Protein AF-A0A9W7YHR0-F1 (afdb_monomer)

Structure (mmCIF, N/CA/C/O backbone):
data_AF-A0A9W7YHR0-F1
#
_entry.id   AF-A0A9W7YHR0-F1
#
loop_
_atom_site.group_PDB
_atom_site.id
_atom_site.type_symbol
_atom_site.label_atom_id
_atom_site.label_alt_id
_atom_site.label_comp_id
_atom_site.label_asym_id
_atom_site.label_entity_id
_atom_site.label_seq_id
_atom_site.pdbx_PDB_ins_code
_atom_site.Cartn_x
_atom_site.Cartn_y
_atom_site.Cartn_z
_atom_site.occupancy
_atom_site.B_iso_or_equiv
_atom_site.auth_seq_id
_atom_site.auth_comp_id
_atom_site.auth_asym_id
_atom_site.auth_atom_id
_atom_site.pdbx_PDB_model_num
ATOM 1 N N . MET A 1 1 ? -0.754 -24.908 9.418 1.00 46.09 1 MET A N 1
ATOM 2 C CA . MET A 1 1 ? -0.087 -23.935 10.299 1.00 46.09 1 MET A CA 1
ATOM 3 C C . MET A 1 1 ? 1.385 -24.035 9.991 1.00 46.09 1 MET A C 1
ATOM 5 O O . MET A 1 1 ? 1.905 -25.145 10.043 1.00 46.09 1 MET A O 1
ATOM 9 N N . VAL A 1 2 ? 2.004 -22.942 9.557 1.00 49.28 2 VAL A N 1
ATOM 10 C CA . VAL A 1 2 ? 3.467 -22.878 9.504 1.00 49.28 2 VAL A CA 1
ATOM 11 C C . VAL A 1 2 ? 3.896 -22.672 10.955 1.00 49.28 2 VAL A C 1
ATOM 13 O O . VAL A 1 2 ? 3.507 -21.677 11.557 1.00 49.28 2 VAL A O 1
ATOM 16 N N . GLU A 1 3 ? 4.554 -23.659 11.565 1.00 48.22 3 GLU A N 1
ATOM 17 C CA . GLU A 1 3 ? 5.185 -23.447 12.874 1.00 48.22 3 GLU A CA 1
ATOM 18 C C . GLU A 1 3 ? 6.313 -22.429 12.687 1.00 48.22 3 GLU A C 1
ATOM 20 O O . GLU A 1 3 ? 7.047 -22.527 11.700 1.00 48.22 3 GLU A O 1
ATOM 25 N N . ASP A 1 4 ? 6.428 -21.456 13.598 1.00 49.56 4 ASP A N 1
ATOM 26 C CA . ASP A 1 4 ? 7.503 -20.460 13.601 1.00 49.56 4 ASP A CA 1
ATOM 27 C C . ASP A 1 4 ? 8.853 -21.203 13.497 1.00 49.56 4 ASP A C 1
ATOM 29 O O . ASP A 1 4 ? 9.300 -21.876 14.428 1.00 49.56 4 ASP A O 1
ATOM 33 N N . GLY A 1 5 ? 9.456 -21.195 12.304 1.00 43.00 5 GLY A N 1
ATOM 34 C CA . GLY A 1 5 ? 10.654 -21.980 12.015 1.00 43.00 5 GLY A CA 1
ATOM 35 C C . GLY A 1 5 ? 11.866 -21.490 12.811 1.00 43.00 5 GLY A C 1
ATOM 36 O O . GLY A 1 5 ? 11.852 -20.413 13.398 1.00 43.00 5 GLY A O 1
ATOM 37 N N . ALA A 1 6 ? 12.975 -22.234 12.758 1.00 45.81 6 ALA A N 1
ATOM 38 C CA . ALA A 1 6 ? 14.235 -21.921 13.457 1.00 45.81 6 ALA A CA 1
ATOM 39 C C . ALA A 1 6 ? 14.833 -20.518 13.175 1.00 45.81 6 ALA A C 1
ATOM 41 O O . ALA A 1 6 ? 15.782 -20.112 13.842 1.00 45.81 6 ALA A O 1
ATOM 42 N N . VAL A 1 7 ? 14.296 -19.781 12.196 1.00 46.44 7 VAL A N 1
ATOM 43 C CA . VAL A 1 7 ? 14.652 -18.387 11.884 1.00 46.44 7 VAL A CA 1
ATOM 44 C C . VAL A 1 7 ? 14.017 -17.401 12.881 1.00 46.44 7 VAL A C 1
ATOM 46 O O . VAL A 1 7 ? 14.577 -16.338 13.128 1.00 46.44 7 VAL A O 1
ATOM 49 N N . ASP A 1 8 ? 12.890 -17.762 13.502 1.00 53.72 8 ASP A N 1
ATOM 50 C CA . ASP A 1 8 ? 12.078 -16.880 14.351 1.00 53.72 8 ASP A CA 1
ATOM 51 C C . ASP A 1 8 ? 12.456 -16.928 15.850 1.00 53.72 8 ASP A C 1
ATOM 53 O O . ASP A 1 8 ? 12.186 -16.000 16.621 1.00 53.72 8 ASP A O 1
ATOM 57 N N . SER A 1 9 ? 13.138 -17.997 16.279 1.00 53.06 9 SER A N 1
ATOM 58 C CA . SER A 1 9 ? 13.402 -18.309 17.693 1.00 53.06 9 SER A CA 1
ATOM 59 C C . SER A 1 9 ? 14.502 -17.471 18.366 1.00 53.06 9 SER A C 1
ATOM 61 O O . SER A 1 9 ? 14.795 -17.692 19.538 1.00 53.06 9 SER A O 1
ATOM 63 N N . GLY A 1 10 ? 15.148 -16.553 17.639 1.00 58.03 10 GLY A N 1
ATOM 64 C CA . GLY A 1 10 ? 16.287 -15.766 18.132 1.00 58.03 10 GLY A CA 1
ATOM 65 C C . GLY A 1 10 ? 16.028 -14.271 18.331 1.00 58.03 10 GLY A C 1
ATOM 66 O O . GLY A 1 10 ? 16.931 -13.576 18.792 1.00 58.03 10 GLY A O 1
ATOM 67 N N . LEU A 1 11 ? 14.845 -13.764 17.966 1.00 72.19 11 LEU A N 1
ATOM 68 C CA . LEU A 1 11 ? 14.554 -12.332 18.048 1.00 72.19 11 LEU A CA 1
ATOM 69 C C . LEU A 1 11 ? 14.156 -11.947 19.479 1.00 72.19 11 LEU A C 1
ATOM 71 O O . LEU A 1 11 ? 13.146 -12.425 19.996 1.00 72.19 11 LEU A O 1
ATOM 75 N N . ASP A 1 12 ? 14.952 -11.087 20.114 1.00 76.44 12 ASP A N 1
ATOM 76 C CA . ASP A 1 12 ? 14.650 -10.558 21.442 1.00 76.44 12 ASP A CA 1
ATOM 77 C C . ASP A 1 12 ? 13.563 -9.481 21.346 1.00 76.44 12 ASP A C 1
ATOM 79 O O . ASP A 1 12 ? 13.779 -8.402 20.792 1.00 76.44 12 ASP A O 1
ATOM 83 N N . LEU A 1 13 ? 12.379 -9.796 21.876 1.00 82.94 13 LEU A N 1
ATOM 84 C CA . LEU A 1 13 ? 11.242 -8.880 21.913 1.00 82.94 13 LEU A CA 1
ATOM 85 C C . LEU A 1 13 ? 11.125 -8.109 23.235 1.00 82.94 13 LEU A C 1
ATOM 87 O O . LEU A 1 13 ? 10.203 -7.315 23.377 1.00 82.94 13 LEU A O 1
ATOM 91 N N . SER A 1 14 ? 12.045 -8.303 24.189 1.00 78.81 14 SER A N 1
ATOM 92 C CA . SER A 1 14 ? 11.970 -7.681 25.523 1.00 78.81 14 SER A CA 1
ATOM 93 C C . SER A 1 14 ? 12.073 -6.153 25.518 1.00 78.81 14 SER A C 1
ATOM 95 O O . SER A 1 14 ? 11.760 -5.508 26.515 1.00 78.81 14 SER A O 1
ATOM 97 N N . GLN A 1 15 ? 12.510 -5.573 24.398 1.00 81.75 15 GLN A N 1
ATOM 98 C CA . GLN A 1 15 ? 12.565 -4.129 24.182 1.00 81.75 15 GLN A CA 1
ATOM 99 C C . GLN A 1 15 ? 11.232 -3.513 23.722 1.00 81.75 15 GLN A C 1
ATOM 101 O O . GLN A 1 15 ? 11.137 -2.289 23.662 1.00 81.75 15 GLN A O 1
ATOM 106 N N . TYR A 1 16 ? 10.235 -4.328 23.360 1.00 85.62 16 TYR A N 1
ATOM 107 C CA . TYR A 1 16 ? 8.925 -3.864 22.896 1.00 85.62 16 TYR A CA 1
ATOM 108 C C . TYR A 1 16 ? 7.884 -3.920 24.018 1.00 85.62 16 TYR A C 1
ATOM 110 O O . TYR A 1 16 ? 8.052 -4.637 25.001 1.00 85.62 16 TYR A O 1
ATOM 118 N N . ASP A 1 17 ? 6.798 -3.167 23.849 1.00 90.94 17 ASP A N 1
ATOM 119 C CA . ASP A 1 17 ? 5.660 -3.178 24.768 1.00 90.94 17 ASP A CA 1
ATOM 120 C C . ASP A 1 17 ? 5.008 -4.573 24.869 1.00 90.94 17 ASP A C 1
ATOM 122 O O . ASP A 1 17 ? 4.767 -5.238 23.856 1.00 90.94 17 ASP A O 1
ATOM 126 N N . ASP A 1 18 ? 4.693 -5.003 26.095 1.00 86.56 18 ASP A N 1
ATOM 127 C CA . ASP A 1 18 ? 4.181 -6.349 26.391 1.00 86.56 18 ASP A CA 1
ATOM 128 C C . ASP A 1 18 ? 2.860 -6.648 25.664 1.00 86.56 18 ASP A C 1
ATOM 130 O O . ASP A 1 18 ? 2.620 -7.782 25.234 1.00 86.56 18 ASP A O 1
ATOM 134 N N . GLU A 1 19 ? 1.996 -5.642 25.499 1.00 86.00 19 GLU A N 1
ATOM 135 C CA . GLU A 1 19 ? 0.713 -5.813 24.823 1.00 86.00 19 GLU A CA 1
ATOM 136 C C . GLU A 1 19 ? 0.906 -5.932 23.307 1.00 86.00 19 GLU A C 1
ATOM 138 O O . GLU A 1 19 ? 0.325 -6.824 22.681 1.00 86.00 19 GLU A O 1
ATOM 143 N N . GLN A 1 20 ? 1.785 -5.123 22.705 1.00 88.75 20 GLN A N 1
ATOM 144 C CA . GLN A 1 20 ? 2.127 -5.268 21.283 1.00 88.75 20 GLN A CA 1
ATOM 145 C C . GLN A 1 20 ? 2.805 -6.615 20.992 1.00 88.75 20 GLN A C 1
ATOM 147 O O . GLN A 1 20 ? 2.498 -7.248 19.978 1.00 88.75 20 GLN A O 1
ATOM 152 N N . VAL A 1 21 ? 3.653 -7.115 21.897 1.00 86.62 21 VAL A N 1
ATOM 153 C CA . VAL A 1 21 ? 4.241 -8.463 21.798 1.00 86.62 21 VAL A CA 1
ATOM 154 C C . VAL A 1 21 ? 3.169 -9.546 21.909 1.00 86.62 21 VAL A C 1
ATOM 156 O O . VAL A 1 21 ? 3.185 -10.507 21.138 1.00 86.62 21 VAL A O 1
ATOM 159 N N . ARG A 1 22 ? 2.188 -9.399 22.807 1.00 89.25 22 ARG A N 1
ATOM 160 C CA . ARG A 1 22 ? 1.063 -10.341 22.910 1.00 89.25 22 ARG A CA 1
ATOM 161 C C . ARG A 1 22 ? 0.261 -10.406 21.607 1.00 89.25 22 ARG A C 1
ATOM 163 O O . ARG A 1 22 ? -0.090 -11.500 21.160 1.00 89.25 22 ARG A O 1
ATOM 170 N N . LEU A 1 23 ? 0.001 -9.256 20.983 1.00 89.19 23 LEU A N 1
ATOM 171 C CA . LEU A 1 23 ? -0.707 -9.161 19.700 1.00 89.19 23 LEU A CA 1
ATOM 172 C C . LEU A 1 23 ? 0.085 -9.775 18.534 1.00 89.19 23 LEU A C 1
ATOM 174 O O . LEU A 1 23 ? -0.511 -10.179 17.539 1.00 89.19 23 LEU A O 1
ATOM 178 N N . MET A 1 24 ? 1.407 -9.924 18.648 1.00 90.56 24 MET A N 1
ATOM 179 C CA . MET A 1 24 ? 2.217 -10.591 17.620 1.00 90.56 24 MET A CA 1
ATOM 180 C C . MET A 1 24 ? 1.925 -12.096 17.471 1.00 90.56 24 MET A C 1
ATOM 182 O O . MET A 1 24 ? 2.295 -12.693 16.459 1.00 90.56 24 MET A O 1
ATOM 186 N N . GLY A 1 25 ? 1.217 -12.703 18.430 1.00 90.62 25 GLY A N 1
ATOM 187 C CA . GLY A 1 25 ? 0.726 -14.081 18.334 1.00 90.62 25 GLY A CA 1
ATOM 188 C C . GLY A 1 25 ? -0.575 -14.252 17.536 1.00 90.62 25 GLY A C 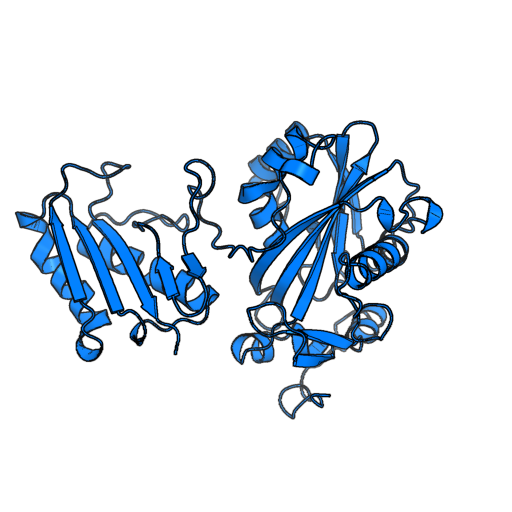1
ATOM 189 O O . GLY A 1 25 ? -0.962 -15.390 17.248 1.00 90.62 25 GLY A O 1
ATOM 190 N N . GLU A 1 26 ? -1.262 -13.159 17.179 1.00 93.88 26 GLU A N 1
ATOM 191 C CA . GLU A 1 26 ? -2.473 -13.208 16.350 1.00 93.88 26 GLU A CA 1
ATOM 192 C C . GLU A 1 26 ? -2.194 -13.918 15.019 1.00 93.88 26 GLU A C 1
ATOM 194 O O . GLU A 1 26 ? -1.108 -13.806 14.460 1.00 93.88 26 GLU A O 1
ATOM 199 N N . GLN A 1 27 ? -3.159 -14.693 14.521 1.00 97.50 27 GLN A N 1
ATOM 200 C CA . GLN A 1 27 ? -2.983 -15.470 13.294 1.00 97.50 27 GLN A CA 1
ATOM 201 C C . GLN A 1 27 ? -3.501 -14.685 12.091 1.00 97.50 27 GLN A C 1
ATOM 203 O O . GLN A 1 27 ? -4.709 -14.482 11.968 1.00 97.50 27 GLN A O 1
ATOM 208 N N . CYS A 1 28 ? -2.601 -14.288 11.197 1.00 98.31 28 CYS A N 1
ATOM 209 C CA . CYS A 1 28 ? -2.920 -13.635 9.930 1.00 98.31 28 CYS A CA 1
ATOM 210 C C . CYS A 1 28 ? -3.272 -14.675 8.854 1.00 98.31 28 CYS A C 1
ATOM 212 O O . CYS A 1 28 ? -2.832 -15.828 8.907 1.00 98.31 28 CYS A O 1
ATOM 214 N N . ILE A 1 29 ? -4.056 -14.264 7.855 1.00 98.50 29 ILE A N 1
ATOM 215 C CA . ILE A 1 29 ? -4.386 -15.088 6.684 1.00 98.50 29 ILE A CA 1
ATOM 216 C C . ILE A 1 29 ? -3.242 -14.975 5.673 1.00 98.50 29 ILE A C 1
ATOM 218 O O . ILE A 1 29 ? -3.025 -13.894 5.132 1.00 98.50 29 ILE A O 1
ATOM 222 N N . LEU A 1 30 ? -2.545 -16.079 5.391 1.00 98.38 30 LEU A N 1
ATOM 223 C CA . LEU A 1 30 ? -1.524 -16.123 4.341 1.00 98.38 30 LEU A CA 1
ATOM 224 C C . LEU A 1 30 ? -2.170 -16.254 2.965 1.00 98.38 30 LEU A C 1
ATOM 226 O O . LEU A 1 30 ? -3.120 -17.028 2.803 1.00 98.38 30 LEU A O 1
ATOM 230 N N . LEU A 1 31 ? -1.613 -15.559 1.978 1.00 97.12 31 LEU A N 1
ATOM 231 C CA . LEU A 1 31 ? -2.160 -15.466 0.630 1.00 97.12 31 LEU A CA 1
ATOM 232 C C . LEU A 1 31 ? -1.172 -15.924 -0.446 1.00 97.12 31 LEU A C 1
ATOM 234 O O . LEU A 1 31 ? 0.044 -15.832 -0.280 1.00 97.12 31 LEU A O 1
ATOM 238 N N . ASP A 1 32 ? -1.717 -16.369 -1.576 1.00 90.38 32 ASP A N 1
ATOM 239 C CA . ASP A 1 32 ? -1.025 -16.230 -2.855 1.00 90.38 32 ASP A CA 1
ATOM 240 C C . ASP A 1 32 ? -1.213 -14.809 -3.426 1.00 90.38 32 ASP A C 1
ATOM 242 O O . ASP A 1 32 ? -1.976 -13.990 -2.915 1.00 90.38 32 ASP A O 1
ATOM 246 N N . GLU A 1 33 ? -0.528 -14.504 -4.523 1.00 83.69 33 GLU A N 1
ATOM 247 C CA . GLU A 1 33 ? -0.561 -13.172 -5.148 1.00 83.69 33 GLU A CA 1
ATOM 248 C C . GLU A 1 33 ? -1.889 -12.843 -5.853 1.00 83.69 33 GLU A C 1
ATOM 250 O O . GLU A 1 33 ? -2.071 -11.732 -6.339 1.00 83.69 33 GLU A O 1
ATOM 255 N N . ASN A 1 34 ? -2.825 -13.795 -5.918 1.00 85.81 34 ASN A N 1
ATOM 256 C CA . ASN A 1 34 ? -4.183 -13.574 -6.417 1.00 85.81 34 ASN A CA 1
ATOM 257 C C . ASN A 1 34 ? -5.186 -13.443 -5.265 1.00 85.81 34 ASN A C 1
ATOM 259 O O . ASN A 1 34 ? -6.386 -13.635 -5.481 1.00 85.81 34 ASN A O 1
ATOM 263 N N . ASP A 1 35 ? -4.700 -13.162 -4.051 1.00 94.94 35 ASP A N 1
ATOM 264 C CA . ASP A 1 35 ? -5.511 -13.031 -2.846 1.00 94.94 35 ASP A CA 1
ATOM 265 C C . ASP A 1 35 ? -6.299 -14.307 -2.512 1.00 94.94 35 ASP A C 1
ATOM 267 O O . ASP A 1 35 ? -7.418 -14.257 -2.003 1.00 94.94 35 ASP A O 1
ATOM 271 N N . ARG A 1 36 ? -5.730 -15.486 -2.788 1.00 94.44 36 ARG A N 1
ATOM 272 C CA . ARG A 1 36 ? -6.299 -16.757 -2.326 1.00 94.44 36 ARG A CA 1
ATOM 273 C C . ARG A 1 36 ? -5.654 -17.160 -1.016 1.00 94.44 36 ARG A C 1
ATOM 275 O O . ARG A 1 36 ? -4.433 -17.250 -0.933 1.00 94.44 36 ARG A O 1
ATOM 282 N N . ALA A 1 37 ? -6.470 -17.471 -0.013 1.00 96.69 37 ALA A N 1
ATOM 283 C CA . ALA A 1 37 ? -5.974 -17.985 1.257 1.00 96.69 37 ALA A CA 1
ATOM 284 C C . ALA A 1 37 ? -5.249 -19.332 1.066 1.00 96.69 37 ALA A C 1
ATOM 286 O O . ALA A 1 37 ? -5.851 -20.317 0.634 1.00 96.69 37 ALA A O 1
ATOM 287 N N . ILE A 1 38 ? -3.963 -19.379 1.421 1.00 96.94 38 ILE A N 1
ATOM 288 C CA . ILE A 1 38 ? -3.112 -20.581 1.344 1.00 96.94 38 ILE A CA 1
ATOM 289 C C . ILE A 1 38 ? -2.729 -21.131 2.721 1.00 96.94 38 ILE A C 1
ATOM 291 O O . ILE A 1 38 ? -2.205 -22.240 2.827 1.00 96.94 38 ILE A O 1
ATOM 295 N N . GLY A 1 39 ? -2.993 -20.382 3.794 1.00 96.81 39 GLY A N 1
ATOM 296 C CA . GLY A 1 39 ? -2.672 -20.815 5.146 1.00 96.81 39 GLY A CA 1
ATOM 297 C C . GLY A 1 39 ? -2.847 -19.725 6.195 1.00 96.81 39 GLY A C 1
ATOM 298 O O . GLY A 1 39 ? -3.575 -18.756 6.003 1.00 96.81 39 GLY A O 1
ATOM 299 N N . ALA A 1 40 ? -2.160 -19.915 7.317 1.00 97.56 40 ALA A N 1
ATOM 300 C CA . ALA A 1 40 ? -2.110 -18.973 8.424 1.00 97.56 40 ALA A CA 1
ATOM 301 C C . ALA A 1 40 ? -0.731 -19.024 9.086 1.00 97.56 40 ALA A C 1
ATOM 303 O O . ALA A 1 40 ? -0.117 -20.102 9.140 1.00 97.56 40 ALA A O 1
ATOM 304 N N . ALA A 1 41 ? -0.287 -17.876 9.589 1.00 96.88 41 ALA A N 1
ATOM 305 C CA . ALA A 1 41 ? 0.926 -17.720 10.383 1.00 96.88 41 ALA A CA 1
ATOM 306 C C . ALA A 1 41 ? 0.742 -16.619 11.435 1.00 96.88 41 ALA A C 1
ATOM 308 O O . ALA A 1 41 ? -0.199 -15.825 11.360 1.00 96.88 41 ALA A O 1
ATOM 309 N N . SER A 1 42 ? 1.645 -16.582 12.418 1.00 97.69 42 SER A N 1
ATOM 310 C CA . SER A 1 42 ? 1.678 -15.521 13.422 1.00 97.69 42 SER A CA 1
ATOM 311 C C . SER A 1 42 ? 1.891 -14.155 12.763 1.00 97.69 42 SER A C 1
ATOM 313 O O . SER A 1 42 ? 2.584 -14.031 11.747 1.00 97.69 42 SER A O 1
ATOM 315 N N . LYS A 1 43 ? 1.320 -13.110 13.360 1.00 96.31 43 LYS A N 1
ATOM 316 C CA . LYS A 1 43 ? 1.557 -11.726 12.958 1.00 96.31 43 LYS A CA 1
ATOM 317 C C . LYS A 1 43 ? 3.052 -11.420 12.983 1.00 96.31 43 LYS A C 1
ATOM 319 O O . LYS A 1 43 ? 3.555 -10.852 12.022 1.00 96.31 43 LYS A O 1
ATOM 324 N N . LYS A 1 44 ? 3.775 -11.907 13.999 1.00 95.44 44 LYS A N 1
ATOM 325 C CA . LYS A 1 44 ? 5.241 -11.847 14.062 1.00 95.44 44 LYS A CA 1
ATOM 326 C C . LYS A 1 44 ? 5.884 -12.337 12.764 1.00 95.44 44 LYS A C 1
ATOM 328 O O . LYS A 1 44 ? 6.589 -11.579 12.109 1.00 95.44 44 LYS A O 1
ATOM 333 N N . HIS A 1 45 ? 5.599 -13.581 12.377 1.00 95.44 45 HIS A N 1
ATOM 334 C CA . HIS A 1 45 ? 6.168 -14.191 11.182 1.00 95.44 45 HIS A CA 1
ATOM 335 C C . HIS A 1 45 ? 5.844 -13.386 9.924 1.00 95.44 45 HIS A C 1
ATOM 337 O O . HIS A 1 45 ? 6.728 -13.174 9.102 1.00 95.44 45 HIS A O 1
ATOM 343 N N . CYS A 1 46 ? 4.606 -12.907 9.798 1.00 97.19 46 CYS A N 1
ATOM 344 C CA . CYS A 1 46 ? 4.144 -12.159 8.630 1.00 97.19 46 CYS A CA 1
ATOM 345 C C . CYS A 1 46 ? 4.847 -10.804 8.441 1.00 97.19 46 CYS A C 1
ATOM 347 O O . CYS A 1 46 ? 4.948 -10.332 7.314 1.00 97.19 46 CYS A O 1
ATOM 349 N N . HIS A 1 47 ? 5.361 -10.203 9.518 1.00 96.62 47 HIS A N 1
ATOM 350 C CA . HIS A 1 47 ? 5.940 -8.854 9.496 1.00 96.62 47 HIS A CA 1
ATOM 351 C C . HIS A 1 47 ? 7.469 -8.845 9.614 1.00 96.62 47 HIS A C 1
ATOM 353 O O . HIS A 1 47 ? 8.075 -7.777 9.649 1.00 96.62 47 HIS A O 1
ATOM 359 N N . LEU A 1 48 ? 8.123 -10.008 9.687 1.00 95.00 48 LEU A N 1
ATOM 360 C CA . LEU A 1 48 ? 9.582 -10.089 9.631 1.00 95.00 48 LEU A CA 1
ATOM 361 C C . LEU A 1 48 ? 10.063 -9.968 8.187 1.00 95.00 48 LEU A C 1
ATOM 363 O O . LEU A 1 48 ? 9.632 -10.733 7.324 1.00 95.00 48 LEU A O 1
ATOM 367 N N . MET A 1 49 ? 11.032 -9.084 7.939 1.00 88.56 49 MET A N 1
ATOM 368 C CA . MET A 1 49 ? 11.639 -8.914 6.614 1.00 88.56 49 MET A CA 1
ATOM 369 C C . MET A 1 49 ? 12.209 -10.229 6.075 1.00 88.56 49 MET A C 1
ATOM 371 O O . MET A 1 49 ? 12.023 -10.541 4.908 1.00 88.56 49 MET A O 1
ATOM 375 N N . THR A 1 50 ? 12.790 -11.076 6.930 1.00 89.81 50 THR A N 1
ATOM 376 C CA . THR A 1 50 ? 13.282 -12.405 6.527 1.00 89.81 50 THR A CA 1
ATOM 377 C C . THR A 1 50 ? 12.180 -13.311 5.969 1.00 89.81 50 THR A C 1
ATOM 379 O O . THR A 1 50 ? 12.415 -14.049 5.011 1.00 89.81 50 THR A O 1
ATOM 382 N N . SER A 1 51 ? 10.975 -13.257 6.539 1.00 90.88 51 SER A N 1
ATOM 383 C CA . SER A 1 51 ? 9.811 -13.999 6.051 1.00 90.88 51 SER A CA 1
ATOM 384 C C . SER A 1 51 ? 9.238 -13.365 4.784 1.00 90.88 51 SER A C 1
ATOM 386 O O . SER A 1 51 ? 8.905 -14.088 3.840 1.00 90.88 51 SER A O 1
ATOM 388 N N . ILE A 1 52 ? 9.144 -12.034 4.745 1.00 85.88 52 ILE A N 1
ATOM 389 C CA . ILE A 1 52 ? 8.663 -11.254 3.596 1.00 85.88 52 ILE A CA 1
ATOM 390 C C . ILE A 1 52 ? 9.537 -11.520 2.362 1.00 85.88 52 ILE A C 1
ATOM 392 O O . ILE A 1 52 ? 9.015 -11.909 1.313 1.00 85.88 52 ILE A O 1
ATOM 396 N N . ASP A 1 53 ? 10.859 -11.427 2.520 1.00 79.75 53 ASP A N 1
ATOM 397 C CA . ASP A 1 53 ? 11.862 -11.679 1.478 1.00 79.75 53 ASP A CA 1
ATOM 398 C C . ASP A 1 53 ? 11.802 -13.124 0.962 1.00 79.75 53 ASP A C 1
ATOM 400 O O . ASP A 1 53 ? 12.125 -13.401 -0.193 1.00 79.75 53 ASP A O 1
ATOM 404 N N . SER A 1 54 ? 11.349 -14.060 1.805 1.00 84.19 54 SER A N 1
ATOM 405 C CA . SER A 1 54 ? 11.165 -15.468 1.437 1.00 84.19 54 SER A CA 1
ATOM 406 C C . SER A 1 54 ? 9.832 -15.781 0.753 1.00 84.19 54 SER A C 1
ATOM 408 O O . SER A 1 54 ? 9.620 -16.920 0.336 1.00 84.19 54 SER A O 1
ATOM 410 N N . GLY A 1 55 ? 8.926 -14.809 0.631 1.00 83.69 55 GLY A N 1
ATOM 411 C CA . GLY A 1 55 ? 7.659 -15.017 -0.063 1.00 83.69 55 GLY A CA 1
ATOM 412 C C . GLY A 1 55 ? 6.400 -14.759 0.766 1.00 83.69 55 GLY A C 1
ATOM 413 O O . GLY A 1 55 ? 5.312 -14.723 0.187 1.00 83.69 55 GLY A O 1
ATOM 414 N N . THR A 1 56 ? 6.514 -14.539 2.077 1.00 95.19 56 THR A N 1
ATOM 415 C CA . THR A 1 56 ? 5.350 -14.421 2.973 1.00 95.19 56 THR A CA 1
ATOM 416 C C . THR A 1 56 ? 4.507 -13.206 2.607 1.00 95.19 56 THR A C 1
ATOM 418 O O . THR A 1 56 ? 5.036 -12.107 2.506 1.00 95.19 56 THR A O 1
ATOM 421 N N . LEU A 1 57 ? 3.216 -13.421 2.357 1.00 95.69 57 LEU A N 1
ATOM 422 C CA . LEU A 1 57 ? 2.219 -12.418 1.981 1.00 95.69 57 LEU A CA 1
ATOM 423 C C . LEU A 1 57 ? 0.957 -12.693 2.792 1.00 95.69 57 LEU A C 1
ATOM 425 O O . LEU A 1 57 ? 0.522 -13.848 2.866 1.00 95.69 57 LEU A O 1
ATOM 429 N N . HIS A 1 58 ? 0.359 -11.660 3.375 1.00 98.56 58 HIS A N 1
ATOM 430 C CA . HIS A 1 58 ? -0.863 -11.798 4.163 1.00 98.56 58 HIS A CA 1
ATOM 431 C C . HIS A 1 58 ? -1.945 -10.796 3.767 1.00 98.56 58 HIS A C 1
ATOM 433 O O . HIS A 1 58 ? -1.697 -9.790 3.105 1.00 98.56 58 HIS A O 1
ATOM 439 N N . ARG A 1 59 ? -3.189 -11.112 4.136 1.00 98.62 59 ARG A N 1
ATOM 440 C CA . ARG A 1 59 ? -4.339 -10.229 3.908 1.00 98.62 59 ARG A CA 1
ATOM 441 C C . ARG A 1 59 ? -4.349 -9.101 4.932 1.00 98.62 59 ARG A C 1
ATOM 443 O O . ARG A 1 59 ? -4.152 -9.359 6.121 1.00 98.62 59 ARG A O 1
ATOM 450 N N . ALA A 1 60 ? -4.679 -7.898 4.483 1.00 98.62 60 ALA A N 1
ATOM 451 C CA . ALA A 1 60 ? -4.839 -6.721 5.328 1.00 98.62 60 ALA A CA 1
ATOM 452 C C . ALA A 1 60 ? -6.069 -5.899 4.926 1.00 98.62 60 ALA A C 1
ATOM 454 O O . ALA A 1 60 ? -6.767 -6.227 3.960 1.00 98.62 60 ALA A O 1
ATOM 455 N N . PHE A 1 61 ? -6.366 -4.866 5.707 1.00 98.75 61 PHE A N 1
ATOM 456 C CA . PHE A 1 61 ? -7.346 -3.847 5.354 1.00 98.75 61 PHE A CA 1
ATOM 457 C C . PHE A 1 61 ? -6.913 -2.455 5.826 1.00 98.75 61 PHE A C 1
ATOM 459 O O . PHE A 1 61 ? -6.307 -2.306 6.892 1.00 98.75 61 PHE A O 1
ATOM 466 N N . SER A 1 62 ? -7.379 -1.446 5.091 1.00 98.69 62 SER A N 1
ATOM 467 C CA . SER A 1 62 ? -7.236 -0.025 5.388 1.00 98.69 62 SER A CA 1
ATOM 468 C C . SER A 1 62 ? -8.604 0.651 5.383 1.00 98.69 62 SER A C 1
ATOM 470 O O . SER A 1 62 ? -9.284 0.720 4.356 1.00 98.69 62 SER A O 1
ATOM 472 N N . VAL A 1 63 ? -9.014 1.171 6.543 1.00 98.88 63 VAL A N 1
ATOM 473 C CA . VAL A 1 63 ? -10.260 1.930 6.715 1.00 98.88 63 VAL A CA 1
ATOM 474 C C . VAL A 1 63 ? -10.020 3.422 6.506 1.00 98.88 63 VAL A C 1
ATOM 476 O O . VAL A 1 63 ? -9.105 4.002 7.094 1.00 98.88 63 VAL A O 1
ATOM 479 N N . PHE A 1 64 ? -10.906 4.048 5.736 1.00 98.81 64 PHE A N 1
ATOM 480 C CA . PHE A 1 64 ? -11.048 5.491 5.580 1.00 98.81 64 PHE A CA 1
ATOM 481 C C . PHE A 1 64 ? -12.437 5.906 6.074 1.00 98.81 64 PHE A C 1
ATOM 483 O O . PHE A 1 64 ? -13.446 5.698 5.394 1.00 98.81 64 PHE A O 1
ATOM 490 N N . LEU A 1 65 ? -12.491 6.456 7.286 1.00 98.81 65 LEU A N 1
ATOM 491 C CA . LEU A 1 65 ? -13.714 6.943 7.914 1.00 98.81 65 LEU A CA 1
ATOM 492 C C . LEU A 1 65 ? -13.857 8.443 7.689 1.00 98.81 65 LEU A C 1
ATOM 494 O O . LEU A 1 65 ? -13.001 9.229 8.097 1.00 98.81 65 LEU A O 1
ATOM 498 N N . PHE A 1 66 ? -14.978 8.834 7.095 1.00 98.75 66 PHE A N 1
ATOM 499 C CA . PHE A 1 66 ? -15.357 10.227 6.907 1.00 98.75 66 PHE A CA 1
ATOM 500 C C . PHE A 1 66 ? -16.506 10.588 7.838 1.00 98.75 66 PHE A C 1
ATOM 502 O O . PHE A 1 66 ? -17.455 9.822 7.991 1.00 98.75 66 PHE A O 1
ATOM 509 N N . ASN A 1 67 ? -16.459 11.772 8.434 1.00 98.50 67 ASN A N 1
ATOM 510 C CA . ASN A 1 67 ? -17.605 12.285 9.182 1.00 98.50 67 ASN A CA 1
ATOM 511 C C . ASN A 1 67 ? -18.656 12.917 8.245 1.00 98.50 67 ASN A C 1
ATOM 513 O O . ASN A 1 67 ? -18.478 13.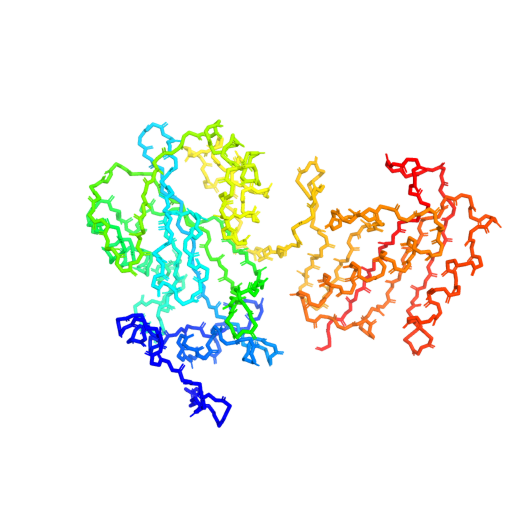000 7.024 1.00 98.50 67 ASN A O 1
ATOM 517 N N . SER A 1 68 ? -19.763 13.409 8.804 1.00 97.69 68 SER A N 1
ATOM 518 C CA . SER A 1 68 ? -20.828 14.064 8.026 1.00 97.69 68 SER A CA 1
ATOM 519 C C . SER A 1 68 ? -20.396 15.357 7.318 1.00 97.69 68 SER A C 1
ATOM 521 O O . SER A 1 68 ? -21.071 15.790 6.382 1.00 97.69 68 SER A O 1
ATOM 523 N N . ARG A 1 69 ? -19.255 15.948 7.700 1.00 98.00 69 ARG A N 1
ATOM 524 C CA . ARG A 1 69 ? -18.627 17.097 7.024 1.00 98.00 69 ARG A CA 1
ATOM 525 C C . ARG A 1 69 ? -17.655 16.692 5.911 1.00 98.00 69 ARG A C 1
ATOM 527 O O . ARG A 1 69 ? -16.998 17.563 5.349 1.00 98.00 69 ARG A O 1
ATOM 534 N N . ASN A 1 70 ? -17.583 15.403 5.566 1.00 98.06 70 ASN A N 1
ATOM 535 C CA . ASN A 1 70 ? -16.610 14.840 4.626 1.00 98.06 70 ASN A CA 1
ATOM 536 C C . ASN A 1 70 ? -15.151 15.066 5.062 1.00 98.06 70 ASN A C 1
ATOM 538 O O . ASN A 1 70 ? -14.274 15.164 4.209 1.00 98.06 70 ASN A O 1
ATOM 542 N N . GLU A 1 71 ? -14.873 15.160 6.362 1.00 98.69 71 GLU A N 1
ATOM 543 C CA . GLU A 1 71 ? -13.501 15.191 6.882 1.00 98.69 71 GLU A CA 1
ATOM 544 C C . GLU A 1 71 ? -13.037 13.755 7.157 1.00 98.69 71 GLU A C 1
ATOM 546 O O . GLU A 1 71 ? -13.779 12.978 7.761 1.00 98.69 71 GLU A O 1
ATOM 551 N N . LEU A 1 72 ? -11.820 13.407 6.736 1.00 98.88 72 LEU A N 1
ATOM 552 C CA . LEU A 1 72 ? -11.199 12.103 6.975 1.00 98.88 72 LEU A CA 1
ATOM 553 C C . LEU A 1 72 ? -10.630 12.042 8.392 1.00 98.88 72 LEU A C 1
ATOM 555 O O . LEU A 1 72 ? -9.885 12.937 8.795 1.00 98.88 72 LEU A O 1
ATOM 559 N N . LEU A 1 73 ? -10.931 10.973 9.128 1.00 98.88 73 LEU A N 1
ATOM 560 C CA . LEU A 1 73 ? -10.281 10.671 10.400 1.00 98.88 73 LEU A CA 1
ATOM 561 C C . LEU A 1 73 ? -8.907 10.040 10.153 1.00 98.88 73 LEU A C 1
ATOM 563 O O . LEU A 1 73 ? -8.815 8.924 9.643 1.00 98.88 73 LEU A O 1
ATOM 567 N N . LEU A 1 74 ? -7.849 10.732 10.556 1.00 98.75 74 LEU A N 1
ATOM 568 C CA . LEU A 1 74 ? -6.489 10.207 10.619 1.00 98.75 74 LEU A CA 1
ATOM 569 C C . LEU A 1 74 ? -6.146 9.773 12.039 1.00 98.75 74 LEU A C 1
ATOM 571 O O . LEU A 1 74 ? -6.601 10.390 13.011 1.00 98.75 74 LEU A O 1
ATOM 575 N N . GLN A 1 75 ? -5.255 8.789 12.141 1.00 98.25 75 GLN A N 1
ATOM 576 C CA . GLN A 1 75 ? -4.571 8.462 13.386 1.00 98.25 75 GLN A CA 1
ATOM 577 C C . GLN A 1 75 ? -3.060 8.652 13.240 1.00 98.25 75 GLN A C 1
ATOM 579 O O . GLN A 1 75 ? -2.485 8.432 12.173 1.00 98.25 75 GLN A O 1
ATOM 584 N N . GLN A 1 76 ? -2.409 9.024 14.333 1.00 98.44 76 GLN A N 1
ATOM 585 C CA . GLN A 1 76 ? -0.974 8.884 14.515 1.00 98.44 76 GLN A CA 1
ATOM 586 C C . GLN A 1 76 ? -0.727 7.635 15.349 1.00 98.44 76 GLN A C 1
ATOM 588 O O . GLN A 1 76 ? -1.265 7.497 16.447 1.00 98.44 76 GLN A O 1
ATOM 593 N N . ARG A 1 77 ? 0.068 6.715 14.813 1.00 98.31 77 ARG A N 1
ATOM 594 C CA . ARG A 1 77 ? 0.413 5.449 15.466 1.00 98.31 77 ARG A CA 1
ATOM 595 C C . ARG A 1 77 ? 1.163 5.705 16.775 1.00 98.31 77 ARG A C 1
ATOM 597 O O . ARG A 1 77 ? 2.009 6.594 16.813 1.00 98.31 77 ARG A O 1
ATOM 604 N N . ALA A 1 78 ? 0.857 4.930 17.816 1.00 96.56 78 ALA A N 1
ATOM 605 C CA . ALA A 1 78 ? 1.583 4.970 19.087 1.00 96.56 78 ALA A CA 1
ATOM 606 C C . ALA A 1 78 ? 3.088 4.693 18.910 1.00 96.56 78 ALA A C 1
ATOM 608 O O . ALA A 1 78 ? 3.500 4.045 17.940 1.00 96.56 78 ALA A O 1
ATOM 609 N N . ASP A 1 79 ? 3.907 5.183 19.842 1.00 94.25 79 ASP A N 1
ATOM 610 C CA . ASP A 1 79 ? 5.358 4.952 19.830 1.00 94.25 79 ASP A CA 1
ATOM 611 C C . ASP A 1 79 ? 5.685 3.475 20.115 1.00 94.25 79 ASP A C 1
ATOM 613 O O . ASP A 1 79 ? 6.700 2.950 19.665 1.00 94.25 79 ASP A O 1
ATOM 617 N N . GLU A 1 80 ? 4.777 2.783 20.804 1.00 92.50 80 GLU A N 1
ATOM 618 C CA . GLU A 1 80 ? 4.851 1.372 21.171 1.00 92.50 80 GLU A CA 1
ATOM 619 C C . GLU A 1 80 ? 4.648 0.424 19.974 1.00 92.50 80 GLU A C 1
ATOM 621 O O . GLU A 1 80 ? 4.970 -0.764 20.057 1.00 92.50 80 GLU A O 1
ATOM 626 N N . LYS A 1 81 ? 4.122 0.914 18.840 1.00 93.00 81 LYS A N 1
ATOM 627 C CA . LYS A 1 81 ? 3.875 0.089 17.648 1.00 93.00 81 LYS A CA 1
ATOM 628 C C . LYS A 1 81 ? 5.184 -0.478 17.097 1.00 93.00 81 LYS A C 1
ATOM 630 O O . LYS A 1 81 ? 6.094 0.263 16.748 1.00 93.00 81 LYS A O 1
ATOM 635 N N . ILE A 1 82 ? 5.226 -1.799 16.911 1.00 92.00 82 ILE A N 1
ATOM 636 C CA . ILE A 1 82 ? 6.410 -2.489 16.371 1.00 92.00 82 ILE A CA 1
ATOM 637 C C . ILE A 1 82 ? 6.730 -2.028 14.939 1.00 92.00 82 ILE A C 1
ATOM 639 O O . ILE A 1 82 ? 7.882 -1.736 14.633 1.00 92.00 82 ILE A O 1
ATOM 643 N N . THR A 1 83 ? 5.721 -1.920 14.067 1.00 91.88 83 THR A N 1
ATOM 644 C CA . THR A 1 83 ? 5.882 -1.371 12.711 1.00 91.88 83 THR A CA 1
ATOM 645 C C . THR A 1 83 ? 5.449 0.092 12.654 1.00 91.88 83 THR A C 1
ATOM 647 O O . THR A 1 83 ? 4.373 0.456 13.140 1.00 91.88 83 THR A O 1
ATOM 650 N N . PHE A 1 84 ? 6.268 0.933 12.020 1.00 93.94 84 PHE A N 1
ATOM 651 C CA . PHE A 1 84 ? 6.005 2.352 11.748 1.00 93.94 84 PHE A CA 1
ATOM 652 C C . PHE A 1 84 ? 5.474 3.160 12.957 1.00 93.94 84 PHE A C 1
ATOM 654 O O . PHE A 1 84 ? 4.394 3.755 12.856 1.00 93.94 84 PHE A O 1
ATOM 661 N N . PRO A 1 85 ? 6.179 3.190 14.104 1.00 96.31 85 PRO A N 1
ATOM 662 C CA . PRO A 1 85 ? 5.778 4.007 15.252 1.00 96.31 85 PRO A CA 1
ATOM 663 C C . PRO A 1 85 ? 5.788 5.506 14.916 1.00 96.31 85 PRO A C 1
ATOM 665 O O . PRO A 1 85 ? 6.555 5.957 14.059 1.00 96.31 85 PRO A O 1
ATOM 668 N N . ALA A 1 86 ? 4.930 6.280 15.587 1.00 96.31 86 ALA A N 1
ATOM 669 C CA . ALA A 1 86 ? 4.767 7.735 15.431 1.00 96.31 86 ALA A CA 1
ATOM 670 C C . ALA A 1 86 ? 4.336 8.241 14.037 1.00 96.31 86 ALA A C 1
ATOM 672 O O . ALA A 1 86 ? 4.223 9.455 13.828 1.00 96.31 86 ALA A O 1
ATOM 673 N N . CYS A 1 87 ? 4.098 7.353 13.068 1.00 97.06 87 CYS A N 1
ATOM 674 C CA . CYS A 1 87 ? 3.652 7.733 11.731 1.00 97.06 87 CYS A CA 1
ATOM 675 C C . CYS A 1 87 ? 2.150 8.050 11.712 1.00 97.06 87 CYS A C 1
ATOM 677 O O . CYS A 1 87 ? 1.335 7.303 12.255 1.00 97.06 87 CYS A O 1
ATOM 679 N N . TYR A 1 88 ? 1.778 9.124 11.018 1.00 98.25 88 TYR A N 1
ATOM 680 C CA . TYR A 1 88 ? 0.398 9.386 10.627 1.00 98.25 88 TYR A CA 1
ATOM 681 C C . TYR A 1 88 ? -0.045 8.439 9.510 1.00 98.25 88 TYR A C 1
ATOM 683 O O . TYR A 1 88 ? 0.731 8.089 8.616 1.00 98.25 88 TYR A O 1
ATOM 691 N N . THR A 1 89 ? -1.305 8.028 9.571 1.00 98.38 89 THR A N 1
ATOM 692 C CA . THR A 1 89 ? -1.926 7.093 8.633 1.00 98.38 89 THR A CA 1
ATOM 693 C C . THR A 1 89 ? -3.442 7.320 8.553 1.00 98.38 89 THR A C 1
ATOM 695 O O . THR A 1 89 ? -3.985 8.176 9.261 1.00 98.38 89 THR A O 1
ATOM 698 N N . ASN A 1 90 ? -4.130 6.583 7.677 1.00 98.44 90 ASN 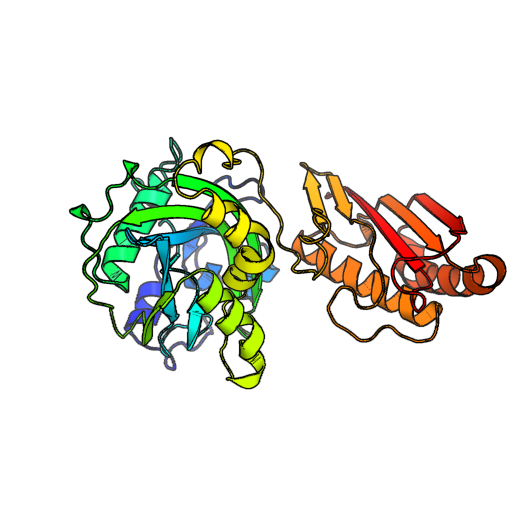A N 1
ATOM 699 C CA . ASN A 1 90 ? -5.593 6.574 7.593 1.00 98.44 90 ASN A CA 1
ATOM 700 C C . ASN A 1 90 ? -6.235 6.018 8.877 1.00 98.44 90 ASN A C 1
ATOM 702 O O . ASN A 1 90 ? -5.553 5.643 9.824 1.00 98.44 90 ASN A O 1
ATOM 706 N N . THR A 1 91 ? -7.566 5.989 8.925 1.00 98.75 91 THR A N 1
ATOM 707 C CA . THR A 1 91 ? -8.328 5.785 10.162 1.00 98.75 91 THR A CA 1
ATOM 708 C C . THR A 1 91 ? -7.920 4.550 10.957 1.00 98.75 91 THR A C 1
ATOM 710 O O . THR A 1 91 ? -7.750 4.653 12.161 1.00 98.75 91 THR A O 1
ATOM 713 N N . CYS A 1 92 ? -7.809 3.385 10.318 1.00 98.62 92 CYS A N 1
ATOM 714 C CA . CYS A 1 92 ? -7.421 2.145 10.987 1.00 98.62 92 CYS A CA 1
ATOM 715 C C . CYS A 1 92 ? -6.877 1.157 9.953 1.00 98.62 92 CYS A C 1
ATOM 717 O O . CYS A 1 92 ? -7.497 0.976 8.904 1.00 98.62 92 CYS A O 1
ATOM 719 N N . CYS A 1 93 ? -5.741 0.523 10.251 1.00 98.06 93 CYS A N 1
ATOM 720 C CA . CYS A 1 93 ? -5.109 -0.477 9.386 1.00 98.06 93 CYS A CA 1
ATOM 721 C C . CYS A 1 93 ? -4.769 -1.714 10.208 1.00 98.06 93 CYS A C 1
ATOM 723 O O . CYS A 1 93 ? -4.114 -1.600 11.248 1.00 98.06 93 CYS A O 1
ATOM 725 N N . SER A 1 94 ? -5.211 -2.889 9.769 1.00 98.25 94 SER A N 1
ATOM 726 C CA . SER A 1 94 ? -4.920 -4.142 10.465 1.00 98.25 94 SER A CA 1
ATOM 727 C C . SER A 1 94 ? -5.237 -5.354 9.584 1.00 98.25 94 SER A C 1
ATOM 729 O O . SER A 1 94 ? -5.302 -5.258 8.362 1.00 98.25 94 SER A O 1
ATOM 731 N N . HIS A 1 95 ? -5.432 -6.513 10.211 1.00 98.62 95 HIS A N 1
ATOM 732 C CA . HIS A 1 95 ? -5.521 -7.803 9.548 1.00 98.62 95 HIS A CA 1
ATOM 733 C C . HIS A 1 95 ? -6.834 -8.504 9.905 1.00 98.62 95 HIS A C 1
ATOM 735 O O . HIS A 1 95 ? -7.210 -8.542 11.088 1.00 98.62 95 HIS A O 1
ATOM 741 N N . PRO A 1 96 ? -7.528 -9.108 8.925 1.00 98.56 96 PRO A N 1
ATOM 742 C CA . PRO A 1 96 ? -8.467 -10.171 9.228 1.00 98.56 96 PRO A CA 1
ATOM 743 C C . PRO A 1 96 ? -7.720 -11.375 9.811 1.00 98.56 96 PRO A C 1
ATOM 745 O O . PRO A 1 96 ? -6.682 -11.805 9.304 1.00 98.56 96 PRO A O 1
ATOM 748 N N . LEU A 1 97 ? -8.262 -11.925 10.891 1.00 98.44 97 LEU A N 1
ATOM 749 C CA . LEU A 1 97 ? -7.726 -13.098 11.561 1.00 98.44 97 LEU A CA 1
ATOM 750 C C . LEU A 1 97 ? -8.047 -14.363 10.765 1.00 98.44 97 LEU A C 1
ATOM 752 O O . LEU A 1 97 ? -9.116 -14.501 10.169 1.00 98.44 97 LEU A O 1
ATOM 756 N N . ALA A 1 98 ? -7.154 -15.346 10.831 1.00 97.62 98 ALA A N 1
ATOM 757 C CA . ALA A 1 98 ? -7.360 -16.681 10.279 1.00 97.62 98 ALA A CA 1
ATOM 758 C C . ALA A 1 98 ? -8.347 -17.509 11.128 1.00 97.62 98 ALA A C 1
ATOM 760 O O . ALA A 1 98 ? -8.025 -18.574 11.656 1.00 97.62 98 ALA A O 1
ATOM 761 N N . CYS A 1 99 ? -9.571 -17.007 11.277 1.00 96.44 99 CYS A N 1
ATOM 762 C CA . CYS A 1 99 ? -10.671 -17.640 11.989 1.00 96.44 99 CYS A CA 1
ATOM 763 C C . CYS A 1 99 ? -11.929 -17.681 11.110 1.00 96.44 99 CYS A C 1
ATOM 765 O O . CYS A 1 99 ? -12.067 -16.929 10.147 1.00 96.44 99 CYS A O 1
ATOM 767 N N . ALA A 1 100 ? -12.875 -18.563 11.442 1.00 96.06 100 ALA A N 1
ATOM 768 C CA . ALA A 1 100 ? -14.045 -18.811 10.597 1.00 96.06 100 ALA A CA 1
ATOM 769 C C . ALA A 1 100 ? -14.876 -17.547 10.297 1.00 96.06 100 ALA A C 1
ATOM 771 O O . ALA A 1 100 ? -15.419 -17.423 9.204 1.00 96.06 100 ALA A O 1
ATOM 772 N N . SER A 1 101 ? -14.967 -16.606 11.244 1.00 96.94 101 SER A N 1
ATOM 773 C CA . SER A 1 101 ? -15.728 -15.365 11.063 1.00 96.94 101 SER A CA 1
ATOM 774 C C . SER A 1 101 ? -15.035 -14.346 10.160 1.00 96.94 101 SER A C 1
ATOM 776 O O . SER A 1 101 ? -15.726 -13.570 9.505 1.00 96.94 101 SER A O 1
ATOM 778 N N . GLU A 1 102 ? -13.702 -14.325 10.115 1.00 98.44 102 GLU A N 1
ATOM 779 C CA . GLU A 1 102 ? -12.926 -13.327 9.359 1.00 98.44 102 GLU A CA 1
ATOM 780 C C . GLU A 1 102 ? -12.346 -13.879 8.041 1.00 98.44 102 GLU A C 1
ATOM 782 O O . GLU A 1 102 ? -11.893 -13.112 7.196 1.00 98.44 102 GLU A O 1
ATOM 787 N N . LEU A 1 103 ? -12.490 -15.188 7.799 1.00 97.06 103 LEU A N 1
ATOM 788 C CA . LEU A 1 103 ? -12.232 -15.852 6.513 1.00 97.06 103 LEU A CA 1
ATOM 789 C C . LEU A 1 103 ? -13.402 -15.762 5.510 1.00 97.06 103 LEU A C 1
ATOM 791 O O . LEU A 1 103 ? -13.278 -16.242 4.387 1.00 97.06 103 LEU A O 1
ATOM 795 N N . GLU A 1 104 ? -14.558 -15.200 5.884 1.00 97.44 104 GLU A N 1
ATOM 796 C CA . GLU A 1 104 ? -15.716 -15.122 4.982 1.00 97.44 104 GLU A CA 1
ATOM 797 C C . GLU A 1 104 ? -15.492 -14.112 3.843 1.00 97.44 104 GLU A C 1
ATOM 799 O O . GLU A 1 104 ? -15.547 -12.901 4.043 1.00 97.44 104 GLU A O 1
ATOM 804 N N . GLU A 1 105 ? -15.300 -14.605 2.621 1.00 95.31 105 GLU A N 1
ATOM 805 C CA . GLU A 1 105 ? -14.994 -13.750 1.463 1.00 95.31 105 GLU A CA 1
ATOM 806 C C . GLU A 1 105 ? -16.239 -13.159 0.789 1.00 95.31 105 GLU A C 1
ATOM 808 O O . GLU A 1 105 ? -16.168 -12.117 0.136 1.00 95.31 105 GLU A O 1
ATOM 813 N N . ARG A 1 106 ? -17.411 -13.790 0.955 1.00 95.19 106 ARG A N 1
ATOM 814 C CA . ARG A 1 106 ? -18.653 -13.326 0.324 1.00 95.19 106 ARG A CA 1
ATOM 815 C C . ARG A 1 106 ? -18.986 -11.917 0.811 1.00 95.19 106 ARG A C 1
ATOM 817 O O . ARG A 1 106 ? -19.171 -11.711 2.004 1.00 95.19 106 ARG A O 1
ATOM 824 N N . GLY A 1 107 ? -19.090 -10.965 -0.118 1.00 93.94 107 GLY A N 1
ATOM 825 C CA . GLY A 1 107 ? -19.357 -9.559 0.204 1.00 93.94 107 GLY A CA 1
ATOM 826 C C . GLY A 1 107 ? -18.272 -8.913 1.070 1.00 93.94 107 GLY A C 1
ATOM 827 O O . GLY A 1 107 ? -18.551 -7.927 1.750 1.00 93.94 107 GLY A O 1
ATOM 828 N N . GLN A 1 108 ? -17.064 -9.492 1.096 1.00 97.06 108 GLN A N 1
ATOM 829 C CA . GLN A 1 108 ? -15.941 -9.020 1.905 1.00 97.06 108 GLN A CA 1
ATOM 830 C C . GLN A 1 108 ? -16.289 -8.973 3.403 1.00 97.06 108 GLN A C 1
ATOM 832 O O . GLN A 1 108 ? -15.801 -8.134 4.158 1.00 97.06 108 GLN A O 1
ATOM 837 N N . MET A 1 109 ? -17.160 -9.879 3.855 1.00 98.25 109 MET A N 1
ATOM 838 C CA . MET A 1 109 ? -17.690 -9.850 5.217 1.00 98.25 109 MET A CA 1
ATOM 839 C C . MET A 1 109 ? -16.627 -10.080 6.286 1.00 98.25 109 MET A C 1
ATOM 841 O O . MET A 1 109 ? -16.676 -9.443 7.336 1.00 98.25 109 MET A O 1
ATOM 845 N N . GLY A 1 110 ? -15.662 -10.960 6.034 1.00 98.50 110 GLY A N 1
ATOM 846 C CA . GLY A 1 110 ? -14.607 -11.271 6.987 1.00 98.50 110 GLY A CA 1
ATOM 847 C C . GLY A 1 110 ? -13.720 -10.067 7.297 1.00 98.50 110 GLY A C 1
ATOM 848 O O . GLY A 1 110 ? -13.517 -9.723 8.459 1.00 98.50 110 GLY A O 1
ATOM 849 N N . VAL A 1 111 ? -13.295 -9.353 6.256 1.00 98.50 111 VAL A N 1
ATOM 850 C CA . VAL A 1 111 ? -12.503 -8.123 6.376 1.00 98.50 111 VAL A CA 1
ATOM 851 C C . VAL A 1 111 ? -13.319 -6.962 6.963 1.00 98.50 111 VAL A C 1
ATOM 853 O O . VAL A 1 111 ? -12.809 -6.244 7.818 1.00 98.50 111 VAL A O 1
ATOM 856 N N . ARG A 1 112 ? -14.611 -6.821 6.632 1.00 98.75 112 ARG A N 1
ATOM 857 C CA . ARG A 1 112 ? -15.494 -5.834 7.293 1.00 98.75 112 ARG A CA 1
ATOM 858 C C . ARG A 1 112 ? -15.627 -6.085 8.801 1.00 98.75 112 ARG A C 1
ATOM 860 O O . ARG A 1 112 ? -15.614 -5.138 9.583 1.00 98.75 112 ARG A O 1
ATOM 867 N N . ARG A 1 113 ? -15.731 -7.352 9.229 1.00 98.75 113 ARG A N 1
ATOM 868 C CA . ARG A 1 113 ? -15.755 -7.718 10.660 1.00 98.75 113 ARG A CA 1
ATOM 869 C C . ARG A 1 113 ? -14.437 -7.385 11.349 1.00 98.75 113 ARG A C 1
ATOM 871 O O . ARG A 1 113 ? -14.458 -6.834 12.446 1.00 98.75 113 ARG A O 1
ATOM 878 N N . ALA A 1 114 ? -13.317 -7.675 10.692 1.00 98.75 114 ALA A N 1
ATOM 879 C CA . ALA A 1 114 ? -11.994 -7.329 11.194 1.00 98.75 114 ALA A CA 1
ATOM 880 C C . ALA A 1 114 ? -11.831 -5.808 11.367 1.00 98.75 114 ALA A C 1
ATOM 882 O O . ALA A 1 114 ? -11.376 -5.354 12.417 1.00 98.75 114 ALA A O 1
ATOM 883 N N . ALA A 1 115 ? -12.289 -5.027 10.384 1.00 98.81 115 ALA A N 1
ATOM 884 C CA . ALA A 1 115 ? -12.313 -3.570 10.439 1.00 98.81 115 ALA A CA 1
ATOM 885 C C . ALA A 1 115 ? -13.146 -3.049 11.612 1.00 98.81 115 ALA A C 1
ATOM 887 O O . ALA A 1 115 ? -12.641 -2.269 12.413 1.00 98.81 115 ALA A O 1
ATOM 888 N N . GLN A 1 116 ? -14.383 -3.526 11.782 1.00 98.75 116 GLN A N 1
ATOM 889 C CA . GLN A 1 116 ? -15.227 -3.147 12.919 1.00 98.75 116 GLN A CA 1
ATOM 890 C C . GLN A 1 116 ? -14.567 -3.488 14.269 1.00 98.75 116 GLN A C 1
ATOM 892 O O . GLN A 1 116 ? -14.499 -2.630 15.147 1.00 98.75 116 GLN A O 1
ATOM 897 N N . ARG A 1 117 ? -14.015 -4.703 14.415 1.00 98.62 117 ARG A N 1
ATOM 898 C CA . ARG A 1 117 ? -13.289 -5.136 15.623 1.00 98.62 117 ARG A CA 1
ATOM 899 C C . ARG A 1 117 ? -12.111 -4.215 15.945 1.00 98.62 117 ARG A C 1
ATOM 901 O O . ARG A 1 117 ? -11.863 -3.908 17.109 1.00 98.62 117 ARG A O 1
ATOM 908 N N . LYS A 1 118 ? -11.350 -3.804 14.932 1.00 98.56 118 LYS A N 1
ATOM 909 C CA . LYS A 1 118 ? -10.149 -2.985 15.122 1.00 98.56 118 LYS A CA 1
ATOM 910 C C . LYS A 1 118 ? -10.448 -1.502 15.298 1.00 98.56 118 LYS A C 1
ATOM 912 O O . LYS A 1 118 ? -9.751 -0.872 16.082 1.00 98.56 118 LYS A O 1
ATOM 917 N N . LEU A 1 119 ? -11.516 -0.977 14.701 1.00 98.81 119 LEU A N 1
ATOM 918 C CA . LEU A 1 119 ? -12.031 0.356 15.029 1.00 98.81 119 LEU A CA 1
ATOM 919 C C . LEU A 1 119 ? -12.461 0.445 16.502 1.00 98.81 119 LEU A C 1
ATOM 921 O O . LEU A 1 119 ? -12.164 1.437 17.165 1.00 98.81 119 LEU A O 1
ATOM 925 N N . GLU A 1 120 ? -13.098 -0.599 17.038 1.00 98.69 120 GLU A N 1
ATOM 926 C CA . GLU A 1 120 ? -13.423 -0.665 18.468 1.00 98.69 120 GLU A CA 1
ATOM 927 C C . GLU A 1 120 ? -12.156 -0.754 19.327 1.00 98.69 120 GLU A C 1
ATOM 929 O O . GLU A 1 120 ? -11.997 0.009 20.276 1.00 98.69 120 GLU A O 1
ATOM 934 N N . HIS A 1 121 ? -11.224 -1.642 18.976 1.00 97.94 121 HIS A N 1
ATOM 935 C CA . HIS A 1 121 ? -10.005 -1.845 19.759 1.00 97.94 121 HIS A CA 1
ATOM 936 C C . HIS A 1 121 ? -9.054 -0.629 19.750 1.00 97.94 121 HIS A C 1
ATOM 938 O O . HIS A 1 121 ? -8.521 -0.270 20.798 1.00 97.94 121 HIS A O 1
ATOM 944 N N . GLU A 1 122 ? -8.814 -0.005 18.592 1.00 98.38 122 GLU A N 1
ATOM 945 C CA . GLU A 1 122 ? -7.842 1.093 18.455 1.00 98.38 122 GLU A CA 1
ATOM 946 C C . GLU A 1 122 ? -8.446 2.457 18.789 1.00 98.38 122 GLU A C 1
ATOM 948 O O . GLU A 1 122 ? -7.795 3.274 19.438 1.00 98.38 122 GLU A O 1
ATOM 953 N N . LEU A 1 123 ? -9.687 2.710 18.366 1.00 98.62 123 LEU A N 1
ATOM 954 C CA . LEU A 1 123 ? -10.314 4.032 18.443 1.00 98.62 123 LEU A CA 1
ATOM 955 C C . LEU A 1 123 ? -11.495 4.098 19.416 1.00 98.62 123 LEU A C 1
ATOM 957 O O . LEU A 1 123 ? -12.041 5.182 19.626 1.00 98.62 123 LEU A O 1
ATOM 961 N N . GLY A 1 124 ? -11.906 2.974 20.010 1.00 98.50 124 GLY A N 1
ATOM 962 C CA . GLY A 1 124 ? -13.053 2.916 20.918 1.00 98.50 124 GLY A CA 1
ATOM 963 C C . GLY A 1 124 ? -14.407 3.099 20.225 1.00 98.50 124 GLY A C 1
ATOM 964 O O . GLY A 1 124 ? -15.403 3.358 20.902 1.00 98.50 124 GLY A O 1
ATOM 965 N N . ILE A 1 125 ? -14.453 2.995 18.891 1.00 98.75 125 ILE A N 1
ATOM 966 C CA . ILE A 1 125 ? -15.677 3.178 18.105 1.00 98.75 125 ILE A CA 1
ATOM 967 C C . ILE A 1 125 ? -16.563 1.951 18.282 1.00 98.75 125 ILE A C 1
ATOM 969 O O . ILE A 1 125 ? -16.171 0.835 17.942 1.00 98.75 125 ILE A O 1
ATOM 973 N N . LYS A 1 126 ? -17.783 2.150 18.778 1.00 98.50 126 LYS A N 1
ATOM 974 C CA . LYS A 1 126 ? -18.679 1.027 19.055 1.00 98.50 126 LYS A CA 1
ATOM 975 C C . LYS A 1 126 ? -19.233 0.414 17.763 1.00 98.50 126 LYS A C 1
ATOM 977 O O . LYS A 1 126 ? -19.563 1.166 16.839 1.00 98.50 126 LYS A O 1
ATOM 982 N N . PRO A 1 127 ? -19.430 -0.917 17.702 1.00 98.38 127 PRO A N 1
ATOM 983 C CA . PRO A 1 127 ? -19.961 -1.602 16.522 1.00 98.38 127 PRO A CA 1
ATOM 984 C C . PRO A 1 127 ? -21.264 -1.014 15.965 1.00 98.38 127 PRO A C 1
ATOM 986 O O . PRO A 1 127 ? -21.460 -0.997 14.750 1.00 98.38 127 PRO A O 1
ATOM 989 N N . GLU A 1 128 ? -22.148 -0.488 16.820 1.00 98.25 128 GLU A N 1
ATOM 990 C CA . GLU A 1 128 ? -23.426 0.099 16.396 1.00 98.25 128 GLU A CA 1
ATOM 991 C C . GLU A 1 128 ? -23.259 1.399 15.594 1.00 98.25 128 GLU A C 1
ATOM 993 O O . GLU A 1 128 ? -24.160 1.769 14.843 1.00 98.25 128 GLU A O 1
ATOM 998 N N . GLN A 1 129 ? -22.124 2.090 15.743 1.00 98.56 129 GLN A N 1
ATOM 999 C CA . GLN A 1 129 ? -21.812 3.329 15.020 1.00 98.56 129 GLN A CA 1
ATOM 1000 C C . GLN A 1 129 ? -21.218 3.054 13.633 1.00 98.56 129 GLN A C 1
ATOM 1002 O O . GLN A 1 129 ? -21.239 3.929 12.771 1.00 98.56 129 GLN A O 1
ATOM 1007 N N . VAL A 1 130 ? -20.721 1.833 13.408 1.00 98.44 130 VAL A N 1
ATOM 1008 C CA . VAL A 1 130 ? -20.113 1.391 12.147 1.00 98.44 130 VAL A CA 1
ATOM 1009 C C . VAL A 1 130 ? -20.648 0.014 11.717 1.00 98.44 130 VAL A C 1
ATOM 1011 O O . VAL A 1 130 ? -19.911 -0.976 11.736 1.00 98.44 130 VAL A O 1
ATOM 1014 N N . PRO A 1 131 ? -21.940 -0.097 11.345 1.00 98.44 131 PRO A N 1
ATOM 1015 C CA . PRO A 1 131 ? -22.525 -1.351 10.869 1.00 98.44 131 PRO A CA 1
ATOM 1016 C C . PRO A 1 131 ? -21.763 -1.953 9.679 1.00 98.44 131 PRO A C 1
ATOM 1018 O O . PRO A 1 131 ? -21.263 -1.239 8.813 1.00 98.44 131 PRO A O 1
ATOM 1021 N N . LEU A 1 132 ? -21.690 -3.286 9.606 1.00 98.25 132 LEU A N 1
ATOM 1022 C CA . LEU A 1 132 ? -20.875 -3.994 8.603 1.00 98.25 132 LEU A CA 1
ATOM 1023 C C . LEU A 1 132 ? -21.303 -3.715 7.149 1.00 98.25 132 LEU A C 1
ATOM 1025 O O . LEU A 1 132 ? -20.477 -3.741 6.234 1.00 98.25 132 LEU A O 1
ATOM 1029 N N . ASP A 1 133 ? -22.589 -3.470 6.922 1.00 96.69 133 ASP A N 1
ATOM 1030 C CA . ASP A 1 133 ? -23.167 -3.133 5.620 1.00 96.69 133 ASP A CA 1
ATOM 1031 C C . ASP A 1 133 ? -22.929 -1.673 5.211 1.00 96.69 133 ASP A C 1
ATOM 1033 O O . ASP A 1 133 ? -22.991 -1.374 4.022 1.00 96.69 133 ASP A O 1
ATOM 1037 N N . ALA A 1 134 ? -22.575 -0.797 6.158 1.00 96.81 134 ALA A N 1
ATOM 1038 C CA . ALA A 1 134 ? -22.221 0.597 5.891 1.00 96.81 134 ALA A CA 1
ATOM 1039 C C . ALA A 1 134 ? -20.799 0.772 5.328 1.00 96.81 134 ALA A C 1
ATOM 1041 O O . ALA A 1 134 ? -20.459 1.852 4.848 1.00 96.81 134 ALA A O 1
ATOM 1042 N N . PHE A 1 135 ? -19.961 -0.270 5.376 1.00 97.88 135 PHE A N 1
ATOM 1043 C CA . PHE A 1 135 ? -18.661 -0.249 4.712 1.00 97.88 135 PHE A CA 1
ATOM 1044 C C . PHE A 1 135 ? -18.817 -0.417 3.198 1.00 97.88 135 PHE A C 1
ATOM 1046 O O . PHE A 1 135 ? -19.404 -1.395 2.719 1.00 97.88 135 PHE A O 1
ATOM 1053 N N . THR A 1 136 ? -18.184 0.472 2.443 1.00 97.38 136 THR A N 1
ATOM 1054 C CA . THR A 1 136 ? -18.000 0.344 0.999 1.00 97.38 136 THR A CA 1
ATOM 1055 C C . THR A 1 136 ? -16.600 -0.198 0.731 1.00 97.38 136 THR A C 1
ATOM 1057 O O . THR A 1 136 ? -15.599 0.444 1.037 1.00 97.38 136 THR A O 1
ATOM 1060 N N . TYR A 1 137 ? -16.524 -1.403 0.169 1.00 97.12 137 TYR A N 1
ATOM 1061 C CA . TYR A 1 137 ? -15.270 -1.990 -0.301 1.00 97.12 137 TYR A CA 1
ATOM 1062 C C . TYR A 1 137 ? -14.961 -1.470 -1.709 1.00 97.12 137 TYR A C 1
ATOM 1064 O O . TYR A 1 137 ? -15.782 -1.650 -2.614 1.00 97.12 137 TYR A O 1
ATOM 1072 N N . LEU A 1 138 ? -13.805 -0.822 -1.878 1.00 95.12 138 LEU A N 1
ATOM 1073 C CA . LEU A 1 138 ? -13.422 -0.186 -3.140 1.00 95.12 138 LEU A CA 1
ATOM 1074 C C . LEU A 1 138 ? -12.549 -1.083 -4.005 1.00 95.12 138 LEU A C 1
ATOM 1076 O O . LEU A 1 138 ? -12.931 -1.371 -5.130 1.00 95.12 138 LEU A O 1
ATOM 1080 N N . THR A 1 139 ? -11.382 -1.487 -3.511 1.00 94.44 139 THR A N 1
ATOM 1081 C CA . THR A 1 139 ? -10.395 -2.242 -4.294 1.00 94.44 139 THR A CA 1
ATOM 1082 C C . THR A 1 139 ? -9.366 -2.919 -3.387 1.00 94.44 139 THR A C 1
ATOM 1084 O O . THR A 1 139 ? -9.437 -2.797 -2.160 1.00 94.44 139 THR A O 1
ATOM 1087 N N . ARG A 1 140 ? -8.416 -3.647 -3.982 1.00 94.62 140 ARG A N 1
ATOM 1088 C CA . ARG A 1 140 ? -7.238 -4.211 -3.316 1.00 94.62 140 ARG A CA 1
ATOM 1089 C C . ARG A 1 140 ? -5.957 -3.573 -3.825 1.00 94.62 140 ARG A C 1
ATOM 1091 O O . ARG A 1 140 ? -5.804 -3.363 -5.027 1.00 94.62 140 ARG A O 1
ATOM 1098 N N . ILE A 1 141 ? -5.020 -3.343 -2.915 1.00 89.06 141 ILE A N 1
ATOM 1099 C CA . ILE A 1 141 ? -3.683 -2.845 -3.233 1.00 89.06 141 ILE A CA 1
ATOM 1100 C C . ILE A 1 141 ? -2.652 -3.819 -2.678 1.00 89.06 141 ILE A C 1
ATOM 1102 O O . ILE A 1 141 ? -2.630 -4.097 -1.486 1.00 89.06 141 ILE A O 1
ATOM 1106 N N . HIS A 1 142 ? -1.791 -4.335 -3.545 1.00 88.81 142 HIS A N 1
ATOM 1107 C CA . HIS A 1 142 ? -0.650 -5.151 -3.163 1.00 88.81 142 HIS A CA 1
ATOM 1108 C C . HIS A 1 142 ? 0.596 -4.271 -3.058 1.00 88.81 142 HIS A C 1
ATOM 1110 O O . HIS A 1 142 ? 0.985 -3.601 -4.020 1.00 88.81 142 HIS A O 1
ATOM 1116 N N . TYR A 1 143 ? 1.204 -4.247 -1.871 1.00 82.81 143 TYR A N 1
ATOM 1117 C CA . TYR A 1 143 ? 2.400 -3.459 -1.594 1.00 82.81 143 TYR A CA 1
ATOM 1118 C C . TYR A 1 143 ? 3.370 -4.189 -0.657 1.00 82.81 143 TYR A C 1
ATOM 1120 O O . TYR A 1 143 ? 2.989 -5.091 0.091 1.00 82.81 143 TYR A O 1
ATOM 1128 N N . VAL A 1 144 ? 4.637 -3.769 -0.698 1.00 84.38 144 VAL A N 1
ATOM 1129 C CA . VAL A 1 144 ? 5.687 -4.159 0.250 1.00 84.38 144 VAL A CA 1
ATOM 1130 C C . VAL A 1 144 ? 6.349 -2.904 0.806 1.00 84.38 144 VAL A C 1
ATOM 1132 O O . VAL A 1 144 ? 6.639 -1.969 0.056 1.00 84.38 144 VAL A O 1
ATOM 1135 N N . ALA A 1 145 ? 6.585 -2.862 2.114 1.00 83.25 145 ALA A N 1
ATOM 1136 C CA . ALA A 1 145 ? 7.232 -1.731 2.761 1.00 83.25 145 ALA A CA 1
ATOM 1137 C C . ALA A 1 145 ? 8.038 -2.167 3.987 1.00 83.25 145 ALA A C 1
ATOM 1139 O O . ALA A 1 145 ? 7.489 -2.714 4.937 1.00 83.25 145 ALA A O 1
ATOM 1140 N N . ALA A 1 146 ? 9.333 -1.861 4.006 1.00 83.56 146 ALA A N 1
ATOM 1141 C CA . ALA A 1 146 ? 10.150 -2.036 5.202 1.00 83.56 146 ALA A CA 1
ATOM 1142 C C . ALA A 1 146 ? 9.847 -0.922 6.220 1.00 83.56 146 ALA A C 1
ATOM 1144 O O . ALA A 1 146 ? 9.814 0.259 5.866 1.00 83.56 146 ALA A O 1
ATOM 1145 N N . SER A 1 147 ? 9.641 -1.299 7.482 1.00 83.62 147 SER A N 1
ATOM 1146 C CA . SER A 1 147 ? 9.574 -0.368 8.614 1.00 83.62 147 SER A CA 1
ATOM 1147 C C . SER A 1 147 ? 10.979 -0.012 9.085 1.00 83.62 147 SER A C 1
ATOM 1149 O O . SER A 1 147 ? 11.308 1.159 9.272 1.00 83.62 147 SER A O 1
ATOM 1151 N N . ASP A 1 148 ? 11.816 -1.033 9.248 1.00 82.50 148 ASP A N 1
ATOM 1152 C CA . ASP A 1 148 ? 13.235 -0.928 9.566 1.00 82.50 148 ASP A CA 1
ATOM 1153 C C . ASP A 1 148 ? 13.994 -2.125 8.952 1.00 82.50 148 ASP A C 1
ATOM 1155 O O . ASP A 1 148 ? 13.533 -2.732 7.987 1.00 82.50 148 ASP A O 1
ATOM 1159 N N . GLY A 1 149 ? 15.187 -2.454 9.456 1.00 78.31 149 GLY A N 1
ATOM 1160 C CA . GLY A 1 149 ? 15.962 -3.597 8.957 1.00 78.31 149 GLY A CA 1
ATOM 1161 C C . GLY A 1 149 ? 15.431 -4.977 9.373 1.00 78.31 149 GLY A C 1
ATOM 1162 O O . GLY A 1 149 ? 15.956 -5.983 8.904 1.00 78.31 149 GLY A O 1
ATOM 1163 N N . VAL A 1 150 ? 14.444 -5.042 10.269 1.00 90.25 150 VAL A N 1
ATOM 1164 C CA . VAL A 1 150 ? 13.896 -6.273 10.858 1.00 90.25 150 VAL A CA 1
ATOM 1165 C C . VAL A 1 150 ? 12.427 -6.450 10.494 1.00 90.25 150 VAL A C 1
ATOM 1167 O O . VAL A 1 150 ? 12.025 -7.553 10.123 1.00 90.25 150 VAL A O 1
ATOM 1170 N N . TRP A 1 151 ? 11.639 -5.383 10.586 1.00 93.25 151 TRP A N 1
ATOM 1171 C CA . TRP A 1 151 ? 10.192 -5.407 10.424 1.00 93.25 151 TRP A CA 1
ATOM 1172 C C . TRP A 1 151 ? 9.740 -4.720 9.141 1.00 93.25 151 TRP A C 1
ATOM 1174 O O . TRP A 1 151 ? 10.331 -3.734 8.697 1.00 93.25 151 TRP A O 1
ATOM 1184 N N . GLY A 1 152 ? 8.631 -5.190 8.586 1.00 89.88 152 GLY A N 1
ATOM 1185 C CA . GLY A 1 152 ? 7.987 -4.610 7.419 1.00 89.88 152 GLY A CA 1
ATOM 1186 C C . GLY A 1 152 ? 6.558 -5.101 7.241 1.00 89.88 152 GLY A C 1
ATOM 1187 O O . GLY A 1 152 ? 5.998 -5.768 8.106 1.00 89.88 152 GLY A O 1
ATOM 1188 N N . GLU A 1 153 ? 5.991 -4.743 6.100 1.00 91.38 153 GLU A N 1
ATOM 1189 C CA . GLU A 1 153 ? 4.652 -5.097 5.649 1.00 91.38 153 GLU A CA 1
ATOM 1190 C C . GLU A 1 153 ? 4.755 -5.681 4.242 1.00 91.38 153 GLU A C 1
ATOM 1192 O O . GLU A 1 153 ? 5.502 -5.168 3.401 1.00 91.38 153 GLU A O 1
ATOM 1197 N N . HIS A 1 154 ? 4.002 -6.743 3.979 1.00 94.12 154 HIS A N 1
ATOM 1198 C CA . HIS A 1 154 ? 3.816 -7.281 2.639 1.00 94.12 154 HIS A CA 1
ATOM 1199 C C . HIS A 1 154 ? 2.402 -7.834 2.509 1.00 94.12 154 HIS A C 1
ATOM 1201 O O . HIS A 1 154 ? 2.095 -8.927 2.990 1.00 94.12 154 HIS A O 1
ATOM 1207 N N . GLU A 1 155 ? 1.534 -7.038 1.891 1.00 95.88 155 GLU A N 1
ATOM 1208 C CA . GLU A 1 155 ? 0.095 -7.167 2.086 1.00 95.88 155 GLU A CA 1
ATOM 1209 C C . GLU A 1 155 ? -0.676 -7.066 0.777 1.00 95.88 155 GLU A C 1
ATOM 1211 O O . GLU A 1 155 ? -0.317 -6.281 -0.101 1.00 95.88 155 GLU A O 1
ATOM 1216 N N . ILE A 1 156 ? -1.779 -7.814 0.684 1.00 96.44 156 ILE A N 1
ATOM 1217 C CA . ILE A 1 156 ? -2.905 -7.441 -0.179 1.00 96.44 156 ILE A CA 1
ATOM 1218 C C . ILE A 1 156 ? -3.928 -6.735 0.706 1.00 96.44 156 ILE A C 1
ATOM 1220 O O . ILE A 1 156 ? -4.622 -7.365 1.511 1.00 96.44 156 ILE A O 1
ATOM 1224 N N . ASP A 1 157 ? -3.986 -5.418 0.550 1.00 97.69 157 ASP A N 1
ATOM 1225 C CA . ASP A 1 157 ? -4.719 -4.503 1.407 1.00 97.69 157 ASP A CA 1
ATOM 1226 C C . ASP A 1 157 ? -6.089 -4.156 0.826 1.00 97.69 157 ASP A C 1
ATOM 1228 O O . ASP A 1 157 ? -6.210 -3.641 -0.288 1.00 97.69 157 ASP A O 1
ATOM 1232 N N . TYR A 1 158 ? -7.138 -4.464 1.582 1.00 98.44 158 TYR A N 1
ATOM 1233 C CA . TYR A 1 158 ? -8.519 -4.158 1.235 1.00 98.44 158 TYR A CA 1
ATOM 1234 C C . TYR A 1 158 ? -8.871 -2.725 1.622 1.00 98.44 158 TYR A C 1
ATOM 1236 O O . TYR A 1 158 ? -8.913 -2.375 2.802 1.00 98.44 158 TYR A O 1
ATOM 1244 N N . ILE A 1 159 ? -9.236 -1.918 0.628 1.00 98.06 159 ILE A N 1
ATOM 1245 C CA . ILE A 1 159 ? -9.601 -0.522 0.847 1.00 98.06 159 ILE A CA 1
ATOM 1246 C C . ILE A 1 159 ? -11.081 -0.421 1.218 1.00 98.06 159 ILE A C 1
ATOM 1248 O O . ILE A 1 159 ? -11.965 -0.724 0.408 1.00 98.06 159 ILE A O 1
ATOM 1252 N N . LEU A 1 160 ? -11.348 0.009 2.451 1.00 98.56 160 LEU A N 1
ATOM 1253 C CA . LEU A 1 160 ? -12.686 0.130 3.023 1.00 98.56 160 LEU A CA 1
ATOM 1254 C C . LEU A 1 160 ? -13.007 1.585 3.349 1.00 98.56 160 LEU A C 1
ATOM 1256 O O . LEU A 1 160 ? -12.297 2.234 4.110 1.00 98.56 160 LEU A O 1
ATOM 1260 N N . PHE A 1 161 ? -14.116 2.086 2.823 1.00 98.44 161 PHE A N 1
ATOM 1261 C CA . PHE A 1 161 ? -14.629 3.415 3.132 1.00 98.44 161 PHE A CA 1
ATOM 1262 C C . PHE A 1 161 ? -15.874 3.301 4.003 1.00 98.44 161 PHE A C 1
ATOM 1264 O O . PHE A 1 161 ? -16.674 2.381 3.842 1.00 98.44 161 PHE A O 1
ATOM 1271 N N . ILE A 1 162 ? -16.049 4.245 4.922 1.00 98.19 162 ILE A N 1
ATOM 1272 C CA . ILE A 1 162 ? -17.277 4.382 5.703 1.00 98.19 162 ILE A CA 1
ATOM 1273 C C . ILE A 1 162 ? -17.521 5.854 6.025 1.00 98.19 162 ILE A C 1
ATOM 1275 O O . ILE A 1 162 ? -16.585 6.600 6.307 1.00 98.19 162 ILE A O 1
ATOM 1279 N N . LYS A 1 163 ? -18.782 6.284 5.986 1.00 97.75 163 LYS A N 1
ATOM 1280 C CA . LYS A 1 163 ? -19.186 7.631 6.394 1.00 97.75 163 LYS A CA 1
ATOM 1281 C C . LYS A 1 163 ? -20.054 7.541 7.643 1.00 97.75 163 LYS A C 1
ATOM 1283 O O . LYS A 1 163 ? -21.167 7.025 7.576 1.00 97.75 163 LYS A O 1
ATOM 1288 N N . ALA A 1 164 ? -19.536 8.003 8.777 1.00 97.69 164 ALA A N 1
ATOM 1289 C CA . ALA A 1 164 ? -20.197 7.909 10.074 1.00 97.69 164 ALA A CA 1
ATOM 1290 C C . ALA A 1 164 ? -19.685 8.988 11.037 1.00 97.69 164 ALA A C 1
ATOM 1292 O O . ALA A 1 164 ? -18.487 9.255 11.107 1.00 97.69 164 ALA A O 1
ATOM 1293 N N . ASP A 1 165 ? -20.593 9.572 11.819 1.00 98.44 165 ASP A N 1
ATOM 1294 C CA . ASP A 1 165 ? -20.223 10.380 12.981 1.00 98.44 165 ASP A CA 1
ATOM 1295 C C . ASP A 1 165 ? -20.074 9.445 14.189 1.00 98.44 165 ASP A C 1
ATOM 1297 O O . ASP A 1 165 ? -21.025 8.765 14.583 1.00 98.44 165 ASP A O 1
ATOM 1301 N N . VAL A 1 166 ? -18.866 9.389 14.751 1.00 98.56 166 VAL A N 1
ATOM 1302 C CA . VAL A 1 166 ? -18.482 8.399 15.767 1.00 98.56 166 VAL A CA 1
ATOM 1303 C C . VAL A 1 166 ? -17.950 9.049 17.038 1.00 98.56 166 VAL A C 1
ATOM 1305 O O . VAL A 1 166 ? -17.329 10.114 16.999 1.00 98.56 166 VAL A O 1
ATOM 1308 N N . ASP A 1 167 ? -18.158 8.369 18.162 1.00 98.38 167 ASP A N 1
ATOM 1309 C CA . ASP A 1 167 ? -17.493 8.684 19.423 1.00 98.38 167 ASP A CA 1
ATOM 1310 C C . ASP A 1 167 ? -16.111 8.025 19.438 1.00 98.38 167 ASP A C 1
ATOM 1312 O O . ASP A 1 167 ? -15.949 6.896 18.975 1.00 98.38 167 ASP A O 1
ATOM 1316 N N . LEU A 1 168 ? -15.114 8.731 19.973 1.00 98.31 168 LEU A N 1
ATOM 1317 C CA . LEU A 1 168 ? -13.724 8.279 19.984 1.00 98.31 168 LEU A CA 1
ATOM 1318 C C . LEU A 1 168 ? -13.226 8.142 21.422 1.00 98.31 168 LEU A C 1
ATOM 1320 O O . LEU A 1 168 ? -13.316 9.077 22.220 1.00 98.31 168 LEU A O 1
ATOM 1324 N N . ALA A 1 169 ? -12.654 6.983 21.724 1.00 98.00 169 ALA A N 1
ATOM 1325 C CA . ALA A 1 169 ? -11.913 6.699 22.944 1.00 98.00 169 ALA A CA 1
ATOM 1326 C C . ALA A 1 169 ? -10.640 5.912 22.576 1.00 98.00 169 ALA A C 1
ATOM 1328 O O . ALA A 1 169 ? -10.594 4.701 22.801 1.00 98.00 169 ALA A O 1
ATOM 1329 N N . PRO A 1 170 ? -9.632 6.572 21.965 1.00 97.81 170 PRO A N 1
ATOM 1330 C CA . PRO A 1 170 ? -8.462 5.887 21.430 1.00 97.81 170 PRO A CA 1
ATOM 1331 C C . PRO A 1 170 ? -7.673 5.138 22.503 1.00 97.81 170 PRO A C 1
ATOM 1333 O O . PRO A 1 170 ? -7.470 5.646 23.609 1.00 97.81 170 PRO A O 1
ATOM 1336 N N . ASN A 1 171 ? -7.201 3.942 22.158 1.00 97.38 171 ASN A N 1
ATOM 1337 C CA . ASN A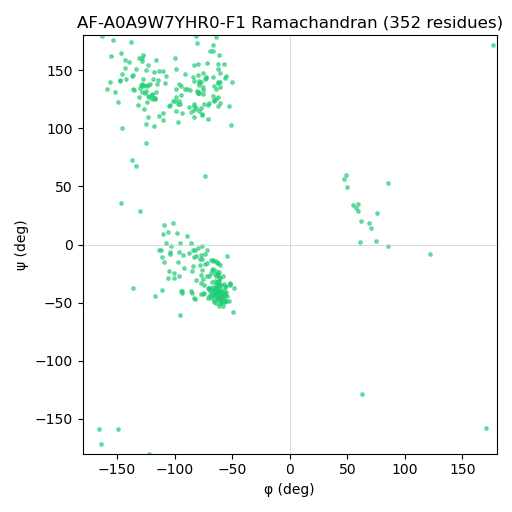 1 171 ? -6.300 3.166 22.995 1.00 97.38 171 ASN A CA 1
ATOM 1338 C C . ASN A 1 171 ? -4.879 3.750 22.884 1.00 97.38 171 ASN A C 1
ATOM 1340 O O . ASN A 1 171 ? -4.304 3.701 21.795 1.00 97.38 171 ASN A O 1
ATOM 1344 N N . PRO A 1 172 ? -4.278 4.264 23.975 1.00 95.88 172 PRO A N 1
ATOM 1345 C CA . PRO A 1 172 ? -2.970 4.917 23.918 1.00 95.88 172 PRO A CA 1
ATOM 1346 C C . PRO A 1 172 ? -1.826 3.982 23.498 1.00 95.88 172 PRO A C 1
ATOM 1348 O O . PRO A 1 172 ? -0.837 4.471 22.970 1.00 95.88 172 PRO A O 1
ATOM 1351 N N . ASN A 1 173 ? -1.970 2.660 23.665 1.00 93.50 173 ASN A N 1
ATOM 1352 C CA . ASN A 1 173 ? -0.984 1.680 23.180 1.00 93.50 173 ASN A CA 1
ATOM 1353 C C . ASN A 1 173 ? -1.058 1.444 21.663 1.00 93.50 173 ASN A C 1
ATOM 1355 O O . ASN A 1 173 ? -0.190 0.784 21.094 1.00 93.50 173 ASN A O 1
ATOM 1359 N N . GLU A 1 174 ? -2.118 1.918 21.006 1.00 96.38 174 GLU A N 1
ATOM 1360 C CA . GLU A 1 174 ? -2.325 1.764 19.564 1.00 96.38 174 GLU A CA 1
ATOM 1361 C C . GLU A 1 174 ? -2.203 3.110 18.832 1.00 96.38 174 GLU A C 1
ATOM 1363 O O . GLU A 1 174 ? -1.611 3.188 17.750 1.00 96.38 174 GLU A O 1
ATOM 1368 N N . VAL A 1 175 ? -2.718 4.183 19.444 1.00 97.44 175 VAL A N 1
ATOM 1369 C CA . VAL A 1 175 ? -2.894 5.500 18.828 1.00 97.44 175 VAL A CA 1
ATOM 1370 C C . VAL A 1 175 ? -2.361 6.610 19.736 1.00 97.44 175 VAL A C 1
ATOM 1372 O O . VAL A 1 175 ? -2.859 6.826 20.839 1.00 97.44 175 VAL A O 1
ATOM 1375 N N . GLN A 1 176 ? -1.384 7.367 19.234 1.00 97.19 176 GLN A N 1
ATOM 1376 C CA . GLN A 1 176 ? -0.796 8.527 19.909 1.00 97.19 176 GLN A CA 1
ATOM 1377 C C . GLN A 1 176 ? -1.697 9.761 19.824 1.00 97.19 176 GLN A C 1
ATOM 1379 O O . GLN A 1 176 ? -1.843 10.515 20.786 1.00 97.19 176 GLN A O 1
ATOM 1384 N N . SER A 1 177 ? -2.275 10.007 18.648 1.00 97.62 177 SER A N 1
ATOM 1385 C CA . SER A 1 177 ? -3.142 11.157 18.404 1.00 97.62 177 SER A CA 1
ATOM 1386 C C . SER A 1 177 ? -4.113 10.887 17.255 1.00 97.62 177 SER A C 1
ATOM 1388 O O . SER A 1 177 ? -3.926 9.964 16.466 1.00 97.62 177 SER A O 1
ATOM 1390 N N . ILE A 1 178 ? -5.175 11.685 17.172 1.00 98.25 178 ILE A N 1
ATOM 1391 C CA . ILE A 1 178 ? -6.194 11.604 16.121 1.00 98.25 178 ILE A CA 1
ATOM 1392 C C . ILE A 1 178 ? -6.489 12.994 15.577 1.00 98.25 178 ILE A C 1
ATOM 1394 O O . ILE A 1 178 ? -6.398 13.990 16.303 1.00 98.25 178 ILE A O 1
ATOM 1398 N N . LYS A 1 179 ? -6.885 13.070 14.307 1.00 97.50 179 LYS A N 1
ATOM 1399 C CA . LYS A 1 179 ? -7.288 14.333 13.690 1.00 97.50 179 LYS A CA 1
ATOM 1400 C C . LYS A 1 179 ? -8.290 14.102 12.566 1.00 97.50 179 LYS A C 1
ATOM 1402 O O . LYS A 1 179 ? -8.033 13.303 11.675 1.00 97.50 179 LYS A O 1
ATOM 1407 N N . TYR A 1 180 ? -9.389 14.851 12.576 1.00 98.69 180 TYR A N 1
ATOM 1408 C CA . TYR A 1 180 ? -10.214 15.023 11.381 1.00 98.69 180 TYR A CA 1
ATOM 1409 C C . TYR A 1 180 ? -9.589 16.086 10.481 1.00 98.69 180 TYR A C 1
ATOM 1411 O O . TYR A 1 180 ? -9.226 17.160 10.963 1.00 98.69 180 TYR A O 1
ATOM 1419 N N . VAL A 1 181 ? -9.462 15.785 9.191 1.00 98.62 181 VAL A N 1
ATOM 1420 C CA . VAL A 1 181 ? -8.925 16.714 8.193 1.00 98.62 181 VAL A CA 1
ATOM 1421 C C . VAL A 1 181 ? -9.858 16.827 6.998 1.00 98.62 181 VAL A C 1
ATOM 1423 O O . VAL A 1 181 ? -10.379 15.836 6.488 1.00 98.62 181 VAL A O 1
ATOM 1426 N N . SER A 1 182 ? -10.053 18.047 6.523 1.00 98.62 182 SER A N 1
ATOM 1427 C CA . SER A 1 182 ? -10.569 18.302 5.183 1.00 98.62 182 SER A CA 1
ATOM 1428 C C . SER A 1 182 ? -9.538 17.915 4.116 1.00 98.62 182 SER A C 1
ATOM 1430 O O . SER A 1 182 ? -8.350 17.735 4.397 1.00 98.62 182 SER A O 1
ATOM 1432 N N . MET A 1 183 ? -9.988 17.831 2.864 1.00 97.56 183 MET A N 1
ATOM 1433 C CA . MET A 1 183 ? -9.112 17.544 1.727 1.00 97.56 183 MET A CA 1
ATOM 1434 C C . MET A 1 183 ? -7.952 18.549 1.612 1.00 97.56 183 MET A C 1
ATOM 1436 O O . MET A 1 183 ? -6.819 18.153 1.344 1.00 97.56 183 MET A O 1
ATOM 1440 N N . ASP A 1 184 ? -8.221 19.839 1.826 1.00 97.50 184 ASP A N 1
ATOM 1441 C CA . ASP A 1 184 ? -7.203 20.891 1.733 1.00 97.50 184 ASP A CA 1
ATOM 1442 C C . ASP A 1 184 ? -6.212 20.828 2.901 1.00 97.50 184 ASP A C 1
ATOM 1444 O O . ASP A 1 184 ? -5.010 21.018 2.706 1.00 97.50 184 ASP A O 1
ATOM 1448 N N . GLU A 1 185 ? -6.686 20.503 4.107 1.00 98.25 185 GLU A N 1
ATOM 1449 C CA . GLU A 1 185 ? -5.814 20.300 5.266 1.00 98.25 185 GLU A CA 1
ATOM 1450 C C . GLU A 1 185 ? -4.906 19.082 5.097 1.00 98.25 185 GLU A C 1
ATOM 1452 O O . GLU A 1 185 ? -3.737 19.162 5.475 1.00 98.25 185 GLU A O 1
ATOM 1457 N N . LEU A 1 186 ? -5.403 17.982 4.513 1.00 97.75 186 LEU A N 1
ATOM 1458 C CA . LEU A 1 186 ? -4.567 16.818 4.213 1.00 97.75 186 LEU A CA 1
ATOM 1459 C C . LEU A 1 186 ? -3.491 17.166 3.181 1.00 97.75 186 LEU A C 1
ATOM 1461 O O . LEU A 1 186 ? -2.310 16.943 3.440 1.00 97.75 186 LEU A O 1
ATOM 1465 N N . LYS A 1 187 ? -3.871 17.790 2.058 1.00 95.00 187 LYS A N 1
ATOM 1466 C CA . LYS A 1 187 ? -2.913 18.240 1.033 1.00 95.00 187 LYS A CA 1
ATOM 1467 C C . LYS A 1 187 ? -1.832 19.134 1.629 1.00 95.00 187 LYS A C 1
ATOM 1469 O O . LYS A 1 187 ? -0.655 18.966 1.328 1.00 95.00 187 LYS A O 1
ATOM 1474 N N . HIS A 1 188 ? -2.221 20.072 2.493 1.00 95.12 188 HIS A N 1
ATOM 1475 C CA . HIS A 1 188 ? -1.275 20.953 3.168 1.00 95.12 188 HIS A CA 1
ATOM 1476 C C . HIS A 1 188 ? -0.354 20.194 4.133 1.00 95.12 188 HIS A C 1
ATOM 1478 O O . HIS A 1 188 ? 0.853 20.437 4.141 1.00 95.12 188 HIS A O 1
ATOM 1484 N N . MET A 1 189 ? -0.898 19.258 4.916 1.00 95.00 189 MET A N 1
ATOM 1485 C CA . MET A 1 189 ? -0.126 18.420 5.836 1.00 95.00 189 MET A CA 1
ATOM 1486 C C . MET A 1 189 ? 0.926 17.586 5.095 1.00 95.00 189 MET A C 1
ATOM 1488 O O . MET A 1 189 ? 2.064 17.512 5.545 1.00 95.00 189 MET A O 1
ATOM 1492 N N . ILE A 1 190 ? 0.569 17.002 3.951 1.00 91.50 190 ILE A N 1
ATOM 1493 C CA . ILE A 1 190 ? 1.487 16.200 3.133 1.00 91.50 190 ILE A CA 1
ATOM 1494 C C . ILE A 1 190 ? 2.537 17.088 2.462 1.00 91.50 190 ILE A C 1
ATOM 1496 O O . ILE A 1 190 ? 3.727 16.795 2.547 1.00 91.50 190 ILE A O 1
ATOM 1500 N N . ALA A 1 191 ? 2.128 18.214 1.871 1.00 90.06 191 ALA A N 1
ATOM 1501 C CA . ALA A 1 191 ? 3.045 19.145 1.210 1.00 90.06 191 ALA A CA 1
ATOM 1502 C C . ALA A 1 191 ? 4.086 19.765 2.162 1.00 90.06 191 ALA A C 1
ATOM 1504 O O . ALA A 1 191 ? 5.163 20.154 1.722 1.00 90.06 191 ALA A O 1
ATOM 1505 N N . THR A 1 192 ? 3.772 19.859 3.457 1.00 92.38 192 THR A N 1
ATOM 1506 C CA . THR A 1 192 ? 4.664 20.402 4.497 1.00 92.38 192 THR A CA 1
ATOM 1507 C C . THR A 1 192 ? 5.259 19.314 5.397 1.00 92.38 192 THR A C 1
ATOM 1509 O O . THR A 1 192 ? 5.858 19.622 6.431 1.00 92.38 192 THR A O 1
ATOM 1512 N N . ALA A 1 193 ? 5.109 18.033 5.042 1.00 91.00 193 ALA A N 1
ATOM 1513 C CA . ALA A 1 193 ? 5.503 16.927 5.909 1.00 91.00 193 ALA A CA 1
ATOM 1514 C C . ALA A 1 193 ? 7.010 16.927 6.210 1.00 91.00 193 ALA A C 1
ATOM 1516 O O . ALA A 1 193 ? 7.396 16.805 7.372 1.00 91.00 193 ALA A O 1
ATOM 1517 N N . ASP A 1 194 ? 7.851 17.164 5.200 1.00 85.06 194 ASP A N 1
ATOM 1518 C CA . ASP A 1 194 ? 9.309 17.211 5.367 1.00 85.06 194 ASP A CA 1
ATOM 1519 C C . ASP A 1 194 ? 9.752 18.399 6.237 1.00 85.06 194 ASP A C 1
ATOM 1521 O O . ASP A 1 194 ? 10.636 18.261 7.082 1.00 85.06 194 ASP A O 1
ATOM 1525 N N . GLU A 1 195 ? 9.101 19.557 6.085 1.00 91.44 195 GLU A N 1
ATOM 1526 C CA . GLU A 1 195 ? 9.397 20.767 6.865 1.00 91.44 195 GLU A CA 1
ATOM 1527 C C . GLU A 1 195 ? 8.976 20.624 8.331 1.00 91.44 195 GLU A C 1
ATOM 1529 O O . GLU A 1 195 ? 9.662 21.098 9.238 1.00 91.44 195 GLU A O 1
ATOM 1534 N N . THR A 1 196 ? 7.841 19.965 8.570 1.00 91.56 196 THR A N 1
ATOM 1535 C CA . THR A 1 196 ? 7.283 19.765 9.915 1.00 91.56 196 THR A CA 1
ATOM 1536 C C . THR A 1 196 ? 7.819 18.508 10.603 1.00 91.56 196 THR A C 1
ATOM 1538 O O . THR A 1 196 ? 7.551 18.301 11.786 1.00 91.56 196 THR A O 1
ATOM 1541 N N . GLY A 1 197 ? 8.586 17.672 9.893 1.00 92.31 197 GLY A N 1
ATOM 1542 C CA . GLY A 1 197 ? 9.054 16.371 10.377 1.00 92.31 197 GLY A CA 1
ATOM 1543 C C . GLY A 1 197 ? 7.933 15.339 10.534 1.00 92.31 197 GLY A C 1
ATOM 1544 O O . GLY A 1 197 ? 8.099 14.347 11.247 1.00 92.31 197 GLY A O 1
ATOM 1545 N N . THR A 1 198 ? 6.787 15.566 9.890 1.00 93.75 198 THR A N 1
ATOM 1546 C CA . THR A 1 198 ? 5.641 14.659 9.917 1.00 93.75 198 THR A CA 1
ATOM 1547 C C . THR A 1 198 ? 5.968 13.399 9.125 1.00 93.75 198 THR A C 1
ATOM 1549 O O . THR A 1 198 ? 6.254 13.448 7.931 1.00 93.75 198 THR A O 1
ATOM 1552 N N . LYS A 1 199 ? 5.884 12.239 9.778 1.00 93.94 199 LYS A N 1
ATOM 1553 C CA . LYS A 1 199 ? 6.058 10.942 9.118 1.00 93.94 199 LYS A CA 1
ATOM 1554 C C . LYS A 1 199 ? 4.708 10.374 8.714 1.00 93.94 199 LYS A C 1
ATOM 1556 O O . LYS A 1 199 ? 3.771 10.395 9.507 1.00 93.94 199 LYS A O 1
ATOM 1561 N N . LEU A 1 200 ? 4.633 9.832 7.505 1.00 93.44 200 LEU A N 1
ATOM 1562 C CA . LEU A 1 200 ? 3.450 9.157 6.977 1.00 93.44 200 LEU A CA 1
ATOM 1563 C C . LEU A 1 200 ? 3.798 7.706 6.677 1.00 93.44 200 LEU A C 1
ATOM 1565 O O . LEU A 1 200 ? 4.899 7.415 6.203 1.00 93.44 200 LEU A O 1
ATOM 1569 N N . THR A 1 201 ? 2.858 6.805 6.933 1.00 94.81 201 THR A N 1
ATOM 1570 C CA . THR A 1 201 ? 3.025 5.390 6.597 1.00 94.81 201 THR A CA 1
ATOM 1571 C C . THR A 1 201 ? 3.075 5.181 5.077 1.00 94.81 201 THR A C 1
ATOM 1573 O O . THR A 1 201 ? 2.325 5.859 4.367 1.00 94.81 201 THR A O 1
ATOM 1576 N N . PRO A 1 202 ? 3.888 4.240 4.559 1.00 86.50 202 PRO A N 1
ATOM 1577 C CA . PRO A 1 202 ? 4.069 4.056 3.116 1.00 86.50 202 PRO A CA 1
ATOM 1578 C C . PRO A 1 202 ? 2.779 3.766 2.341 1.00 86.50 202 PRO A C 1
ATOM 1580 O O . PRO A 1 202 ? 2.567 4.354 1.285 1.00 86.50 202 PRO A O 1
ATOM 1583 N N . TRP A 1 203 ? 1.884 2.928 2.877 1.00 90.19 203 TRP A N 1
ATOM 1584 C CA . TRP A 1 203 ? 0.601 2.628 2.228 1.00 90.19 203 TRP A CA 1
ATOM 1585 C C . TRP A 1 203 ? -0.321 3.850 2.176 1.00 90.19 203 TRP A C 1
ATOM 1587 O O . TRP A 1 203 ? -1.003 4.067 1.182 1.00 90.19 203 TRP A O 1
ATOM 1597 N N . PHE A 1 204 ? -0.313 4.693 3.213 1.00 94.62 204 PHE A N 1
ATOM 1598 C CA . PHE A 1 204 ? -1.118 5.912 3.217 1.00 94.62 204 PHE A CA 1
ATOM 1599 C C . PHE A 1 204 ? -0.611 6.916 2.181 1.00 94.62 204 PHE A C 1
ATOM 1601 O O . PHE A 1 204 ? -1.430 7.479 1.468 1.00 94.62 204 PHE A O 1
ATOM 1608 N N . LYS A 1 205 ? 0.715 7.082 2.037 1.00 87.75 205 LYS A N 1
ATOM 1609 C CA . LYS A 1 205 ? 1.295 7.880 0.940 1.00 87.75 205 LYS A CA 1
ATOM 1610 C C . LYS A 1 205 ? 0.880 7.327 -0.421 1.00 87.75 205 LYS A C 1
ATOM 1612 O O . LYS A 1 205 ? 0.386 8.074 -1.253 1.00 87.75 205 LYS A O 1
ATOM 1617 N N . LEU A 1 206 ? 0.999 6.011 -0.601 1.00 82.44 206 LEU A N 1
ATOM 1618 C CA . LEU A 1 206 ? 0.586 5.345 -1.830 1.00 82.44 206 LEU A CA 1
ATOM 1619 C C . LEU A 1 206 ? -0.893 5.624 -2.147 1.00 82.44 206 LEU A C 1
ATOM 1621 O O . LEU A 1 206 ? -1.221 6.018 -3.259 1.00 82.44 206 LEU A O 1
ATOM 1625 N N . ILE A 1 207 ? -1.795 5.455 -1.180 1.00 88.31 207 ILE A N 1
ATOM 1626 C CA . ILE A 1 207 ? -3.230 5.671 -1.398 1.00 88.31 207 ILE A CA 1
ATOM 1627 C C . ILE A 1 207 ? -3.551 7.153 -1.616 1.00 88.31 207 ILE A C 1
ATOM 1629 O O . ILE A 1 207 ? -4.382 7.466 -2.470 1.00 88.31 207 ILE A O 1
ATOM 1633 N N . ASP A 1 208 ? -2.904 8.051 -0.873 1.00 89.81 208 ASP A N 1
ATOM 1634 C CA . ASP A 1 208 ? -3.043 9.500 -1.017 1.00 89.81 208 ASP A CA 1
ATOM 1635 C C . ASP A 1 208 ? -2.680 9.971 -2.426 1.00 89.81 208 ASP A C 1
ATOM 1637 O O . ASP A 1 208 ? -3.495 10.615 -3.091 1.00 89.81 208 ASP A O 1
ATOM 1641 N N . GLU A 1 209 ? -1.493 9.579 -2.890 1.00 79.81 209 GLU A N 1
ATOM 1642 C CA . GLU A 1 209 ? -0.965 9.937 -4.203 1.00 79.81 209 GLU A CA 1
ATOM 1643 C C . GLU A 1 209 ? -1.864 9.380 -5.316 1.00 79.81 209 GLU A C 1
ATOM 1645 O O . GLU A 1 209 ? -2.183 10.108 -6.260 1.00 79.81 209 GLU A O 1
ATOM 1650 N N . ASN A 1 210 ? -2.360 8.143 -5.143 1.00 71.19 210 ASN A N 1
ATOM 1651 C CA . ASN A 1 210 ? -2.968 7.379 -6.233 1.00 71.19 210 ASN A CA 1
ATOM 1652 C C . ASN A 1 210 ? -4.489 7.465 -6.370 1.00 71.19 210 ASN A C 1
ATOM 1654 O O . ASN A 1 210 ? -5.062 7.544 -7.469 1.00 71.19 210 ASN A O 1
ATOM 1658 N N . PHE A 1 211 ? -5.191 7.462 -5.246 1.00 85.31 211 PHE A N 1
ATOM 1659 C CA . PHE A 1 211 ? -6.610 7.131 -5.268 1.00 85.31 211 PHE A CA 1
ATOM 1660 C C . PHE A 1 211 ? -7.468 8.053 -4.411 1.00 85.31 211 PHE A C 1
ATOM 1662 O O . PHE A 1 211 ? -8.581 8.414 -4.812 1.00 85.31 211 PHE A O 1
ATOM 1669 N N . LEU A 1 212 ? -6.953 8.470 -3.253 1.00 92.62 212 LEU A N 1
ATOM 1670 C CA . LEU A 1 212 ? -7.741 9.054 -2.175 1.00 92.62 212 LEU A CA 1
ATOM 1671 C C . LEU A 1 212 ? -8.564 10.259 -2.629 1.00 92.62 212 LEU A C 1
ATOM 1673 O O . LEU A 1 212 ? -9.767 10.303 -2.388 1.00 92.62 212 LEU A O 1
ATOM 1677 N N . TYR A 1 213 ? -7.957 11.218 -3.332 1.00 91.44 213 TYR A N 1
ATOM 1678 C CA . TYR A 1 213 ? -8.648 12.446 -3.740 1.00 91.44 213 TYR A CA 1
ATOM 1679 C C . TYR A 1 213 ? -9.759 12.212 -4.770 1.00 91.44 213 TYR A C 1
ATOM 1681 O O . TYR A 1 213 ? -10.771 12.917 -4.746 1.00 91.44 213 TYR A O 1
ATOM 1689 N N . LYS A 1 214 ? -9.598 11.216 -5.653 1.00 88.75 214 LYS A N 1
ATOM 1690 C CA . LYS A 1 214 ? -10.616 10.844 -6.650 1.00 88.75 214 LYS A CA 1
ATOM 1691 C C . LYS A 1 214 ? -11.832 10.231 -5.952 1.00 88.75 214 LYS A C 1
ATOM 1693 O O . LYS A 1 214 ? -12.959 10.640 -6.226 1.00 88.75 214 LYS A O 1
ATOM 1698 N N . TRP A 1 215 ? -11.600 9.316 -5.010 1.00 93.94 215 TRP A N 1
ATOM 1699 C CA . TRP A 1 215 ? -12.659 8.701 -4.205 1.00 93.94 215 TRP A CA 1
ATOM 1700 C C . TRP A 1 215 ? -13.335 9.709 -3.272 1.00 93.94 215 TRP A C 1
ATOM 1702 O O . TRP A 1 215 ? -14.560 9.775 -3.207 1.00 93.94 215 TRP A O 1
ATOM 1712 N N . TRP A 1 216 ? -12.559 10.565 -2.609 1.00 95.12 216 TRP A N 1
ATOM 1713 C CA . TRP A 1 216 ? -13.074 11.590 -1.700 1.00 95.12 216 TRP A CA 1
ATOM 1714 C C . TRP A 1 216 ? -13.960 12.620 -2.428 1.00 95.12 216 TRP A C 1
ATOM 1716 O O . TRP A 1 216 ? -14.969 13.074 -1.893 1.00 95.12 216 TRP A O 1
ATOM 1726 N N . ALA A 1 217 ? -13.681 12.944 -3.692 1.00 93.00 217 ALA A N 1
ATOM 1727 C CA . ALA A 1 217 ? -14.567 13.800 -4.488 1.00 93.00 217 ALA A CA 1
ATOM 1728 C C . ALA A 1 217 ? -15.941 13.164 -4.799 1.00 93.00 217 ALA A C 1
ATOM 1730 O O . ALA A 1 217 ? -16.848 13.864 -5.248 1.00 93.00 217 ALA A O 1
ATOM 1731 N N . GLN A 1 218 ? -16.100 11.855 -4.578 1.00 92.75 218 GLN A N 1
ATOM 1732 C CA . GLN A 1 218 ? -17.277 11.067 -4.950 1.00 92.75 218 GLN A CA 1
ATOM 1733 C C . GLN A 1 218 ? -17.814 10.226 -3.779 1.00 92.75 218 GLN A C 1
ATOM 1735 O O . GLN A 1 218 ? -18.416 9.181 -4.012 1.00 92.75 218 GLN A O 1
ATOM 1740 N N . LEU A 1 219 ? -17.622 10.670 -2.524 1.00 92.50 219 LEU A N 1
ATOM 1741 C CA . LEU A 1 219 ? -18.009 9.909 -1.319 1.00 92.50 219 LEU A CA 1
ATOM 1742 C C . LEU A 1 219 ? -19.467 9.423 -1.323 1.00 92.50 219 LEU A C 1
ATOM 1744 O O . LEU A 1 219 ? -19.751 8.357 -0.790 1.00 92.50 219 LEU A O 1
ATOM 1748 N N . ASP A 1 220 ? -20.382 10.188 -1.921 1.00 89.19 220 ASP A N 1
ATOM 1749 C CA . ASP A 1 220 ? -21.810 9.851 -1.962 1.00 89.19 220 ASP A CA 1
ATOM 1750 C C . ASP A 1 220 ? -22.187 8.922 -3.145 1.00 89.19 220 ASP A C 1
ATOM 1752 O O . ASP A 1 220 ? -23.360 8.601 -3.329 1.00 89.19 220 ASP A O 1
ATOM 1756 N N . SER A 1 221 ? -21.217 8.501 -3.967 1.00 89.94 221 SER A N 1
ATOM 1757 C CA . SER A 1 221 ? -21.419 7.602 -5.116 1.00 89.94 221 SER A CA 1
ATOM 1758 C C . SER A 1 221 ? -20.224 6.669 -5.367 1.00 89.94 221 SER A C 1
ATOM 1760 O O . SER A 1 221 ? -19.863 6.398 -6.517 1.00 89.94 221 SER A O 1
ATOM 1762 N N . LEU A 1 222 ? -19.579 6.213 -4.292 1.00 87.38 222 LEU A N 1
ATOM 1763 C CA . LEU A 1 222 ? -18.350 5.416 -4.333 1.00 87.38 222 LEU A CA 1
ATOM 1764 C C . LEU A 1 222 ? -18.506 4.065 -5.034 1.00 87.38 222 LEU A C 1
ATOM 1766 O O . LEU A 1 222 ? -17.529 3.544 -5.568 1.00 87.38 222 LEU A O 1
ATOM 1770 N N . GLU A 1 223 ? -19.714 3.501 -5.075 1.00 82.19 223 GLU A N 1
ATOM 1771 C CA . GLU A 1 223 ? -19.964 2.200 -5.702 1.00 82.19 223 GLU A CA 1
ATOM 1772 C C . GLU A 1 223 ? -19.604 2.205 -7.194 1.00 82.19 223 GLU A C 1
ATOM 1774 O O . GLU A 1 223 ? -19.206 1.177 -7.733 1.00 82.19 223 GLU A O 1
ATOM 1779 N N . GLY A 1 224 ? -19.704 3.362 -7.859 1.00 79.12 224 GLY A N 1
ATOM 1780 C CA . GLY A 1 224 ? -19.309 3.521 -9.260 1.00 79.12 224 GLY A CA 1
ATOM 1781 C C . GLY A 1 224 ? -17.794 3.534 -9.491 1.00 79.12 224 GLY A C 1
ATOM 1782 O O . GLY A 1 224 ? -17.361 3.357 -10.627 1.00 79.12 224 GLY A O 1
ATOM 1783 N N . ALA A 1 225 ? -17.000 3.742 -8.437 1.00 81.56 225 ALA A N 1
ATOM 1784 C CA . ALA A 1 225 ? -15.539 3.785 -8.479 1.00 81.56 225 ALA A CA 1
ATOM 1785 C C . ALA A 1 225 ? -14.880 2.496 -7.954 1.00 81.56 225 ALA A C 1
ATOM 1787 O O . ALA A 1 225 ? -13.652 2.411 -7.935 1.00 81.56 225 ALA A O 1
ATOM 1788 N N . ALA A 1 226 ? -15.674 1.521 -7.503 1.00 86.94 226 ALA A N 1
ATOM 1789 C CA . ALA A 1 226 ? -15.169 0.268 -6.964 1.00 86.94 226 ALA A CA 1
ATOM 1790 C C . ALA A 1 226 ? -14.670 -0.671 -8.078 1.00 86.94 226 ALA A C 1
ATOM 1792 O O . ALA A 1 226 ? -15.340 -0.870 -9.092 1.00 86.94 226 ALA A O 1
ATOM 1793 N N . ASP A 1 227 ? -13.510 -1.282 -7.854 1.00 87.19 227 ASP A N 1
ATOM 1794 C CA . ASP A 1 227 ? -12.908 -2.322 -8.684 1.00 87.19 227 ASP A CA 1
ATOM 1795 C C . ASP A 1 227 ? -12.619 -3.542 -7.805 1.00 87.19 227 ASP A C 1
ATOM 1797 O O . ASP A 1 227 ? -11.689 -3.558 -7.002 1.00 87.19 227 ASP A O 1
ATOM 1801 N N . HIS A 1 228 ? -13.458 -4.570 -7.920 1.00 88.69 228 HIS A N 1
ATOM 1802 C CA . HIS A 1 228 ? -13.332 -5.788 -7.111 1.00 88.69 228 HIS A CA 1
ATOM 1803 C C . HIS A 1 228 ? -12.497 -6.869 -7.801 1.00 88.69 228 HIS A C 1
ATOM 1805 O O . HIS A 1 228 ? -12.172 -7.880 -7.179 1.00 88.69 228 HIS A O 1
ATOM 1811 N N . GLU A 1 229 ? -12.145 -6.672 -9.071 1.00 81.88 229 GLU A N 1
ATOM 1812 C CA . GLU A 1 229 ? -11.446 -7.666 -9.885 1.00 81.88 229 GLU A CA 1
ATOM 1813 C C . GLU A 1 229 ? -9.933 -7.443 -9.834 1.00 81.88 229 GLU A C 1
ATOM 1815 O O . GLU A 1 229 ? -9.170 -8.399 -9.669 1.00 81.88 229 GLU A O 1
ATOM 1820 N N . THR A 1 230 ? -9.491 -6.187 -9.909 1.00 80.38 230 THR A N 1
ATOM 1821 C CA . THR A 1 230 ? -8.067 -5.839 -9.949 1.00 80.38 230 THR A CA 1
ATOM 1822 C C . THR A 1 230 ? -7.431 -5.872 -8.557 1.00 80.38 230 THR A C 1
ATOM 1824 O O . THR A 1 230 ? -8.043 -5.532 -7.544 1.00 80.38 230 THR A O 1
ATOM 1827 N N . ILE A 1 231 ? -6.161 -6.277 -8.510 1.00 83.06 231 ILE A N 1
ATOM 1828 C CA . ILE A 1 231 ? -5.256 -6.023 -7.387 1.00 83.06 231 ILE A CA 1
ATOM 1829 C C . ILE A 1 231 ? -4.233 -5.013 -7.907 1.00 83.06 231 ILE A C 1
ATOM 1831 O O . ILE A 1 231 ? -3.415 -5.343 -8.766 1.00 83.06 231 ILE A O 1
ATOM 1835 N N . HIS A 1 232 ? -4.325 -3.762 -7.457 1.00 79.62 232 HIS A N 1
ATOM 1836 C CA . HIS A 1 232 ? -3.412 -2.708 -7.897 1.00 79.62 232 HIS A CA 1
ATOM 1837 C C . HIS A 1 232 ? -2.038 -2.902 -7.266 1.00 79.62 232 HIS A C 1
ATOM 1839 O O . HIS A 1 232 ? -1.935 -3.270 -6.101 1.00 79.62 232 HIS A O 1
ATOM 1845 N N . LEU A 1 233 ? -0.983 -2.615 -8.020 1.00 70.31 233 LEU A N 1
ATOM 1846 C CA . LEU A 1 233 ? 0.391 -2.711 -7.544 1.00 70.31 233 LEU A CA 1
ATOM 1847 C C . LEU A 1 233 ? 0.922 -1.313 -7.270 1.00 70.31 233 LEU A C 1
ATOM 1849 O O . LEU A 1 233 ? 0.967 -0.477 -8.171 1.00 70.31 233 LEU A O 1
ATOM 1853 N N . GLY A 1 234 ? 1.304 -1.056 -6.023 1.00 59.94 234 GLY A N 1
ATOM 1854 C CA . GLY A 1 234 ? 1.844 0.238 -5.634 1.00 59.94 234 GLY A CA 1
ATOM 1855 C C . GLY A 1 234 ? 3.329 0.369 -5.947 1.00 59.94 234 GLY A C 1
ATOM 1856 O O . GLY A 1 234 ? 4.155 -0.244 -5.272 1.00 59.94 234 GLY A O 1
ATOM 1857 N N . SER A 1 235 ? 3.693 1.192 -6.933 1.00 53.19 235 SER A N 1
ATOM 1858 C CA . SER A 1 235 ? 5.097 1.504 -7.243 1.00 53.19 235 SER A CA 1
ATOM 1859 C C . SER A 1 235 ? 5.580 2.850 -6.697 1.00 53.19 235 SER A C 1
ATOM 1861 O O . SER A 1 235 ? 6.780 2.957 -6.435 1.00 53.19 235 SER A O 1
ATOM 1863 N N . GLY A 1 236 ? 4.691 3.820 -6.447 1.00 52.19 236 GLY A N 1
ATOM 1864 C CA . GLY A 1 236 ? 5.006 5.080 -5.751 1.00 52.19 236 GLY A CA 1
ATOM 1865 C C . GLY A 1 236 ? 5.763 6.126 -6.585 1.00 52.19 236 GLY A C 1
ATOM 1866 O O . GLY A 1 236 ? 6.541 6.897 -6.029 1.00 52.19 236 GLY A O 1
ATOM 1867 N N . GLY A 1 237 ? 5.623 6.125 -7.917 1.00 53.03 237 GLY A N 1
ATOM 1868 C CA . GLY A 1 237 ? 6.242 7.128 -8.793 1.00 53.03 237 GLY A CA 1
ATOM 1869 C C . GLY A 1 237 ? 5.414 8.425 -8.930 1.00 53.03 237 GLY A C 1
ATOM 1870 O O . GLY A 1 237 ? 4.195 8.355 -9.062 1.00 53.03 237 GLY A O 1
ATOM 1871 N N . PRO A 1 238 ? 6.044 9.615 -9.040 1.00 47.34 238 PRO A N 1
ATOM 1872 C CA . PRO A 1 238 ? 5.369 10.923 -8.965 1.00 47.34 238 PRO A CA 1
ATOM 1873 C C . PRO A 1 238 ? 4.440 11.257 -10.149 1.00 47.34 238 PRO A C 1
ATOM 1875 O O . PRO A 1 238 ? 3.675 12.218 -10.086 1.00 47.34 238 PRO A O 1
ATOM 1878 N N . TYR A 1 239 ? 4.517 10.502 -11.251 1.00 50.38 239 TYR A N 1
ATOM 1879 C CA . TYR A 1 239 ? 3.722 10.734 -12.466 1.00 50.38 239 TYR A CA 1
ATOM 1880 C C . TYR A 1 239 ? 2.555 9.759 -12.643 1.00 50.38 239 TYR A C 1
ATOM 1882 O O . TYR A 1 239 ? 1.759 9.961 -13.564 1.00 50.38 239 TYR A O 1
ATOM 1890 N N . GLU A 1 240 ? 2.464 8.715 -11.813 1.00 57.34 240 GLU A N 1
ATOM 1891 C CA . GLU A 1 240 ? 1.474 7.638 -11.964 1.00 57.34 240 GLU A CA 1
ATOM 1892 C C . GLU A 1 240 ? 0.043 8.204 -12.001 1.00 57.34 240 GLU A C 1
ATOM 1894 O O . GLU A 1 240 ? -0.743 7.817 -12.863 1.00 57.34 240 GLU A O 1
ATOM 1899 N N . ASP A 1 241 ? -0.248 9.262 -11.237 1.00 40.97 241 ASP A N 1
ATOM 1900 C CA . ASP A 1 241 ? -1.593 9.855 -11.171 1.00 40.97 241 ASP A CA 1
ATOM 1901 C C . ASP A 1 241 ? -1.844 11.101 -11.982 1.00 40.97 241 ASP A C 1
ATOM 1903 O O . ASP A 1 241 ? -2.980 11.330 -12.405 1.00 40.97 241 ASP A O 1
ATOM 1907 N N . VAL A 1 242 ? -0.807 11.903 -12.219 1.00 50.41 242 VAL A N 1
ATOM 1908 C CA . VAL A 1 242 ? -0.928 13.053 -13.121 1.00 50.41 242 VAL A CA 1
ATOM 1909 C C . VAL A 1 242 ? -1.275 12.560 -14.529 1.00 50.41 242 VAL A C 1
ATOM 1911 O O . VAL A 1 242 ? -2.017 13.224 -15.251 1.00 50.41 242 VAL A O 1
ATOM 1914 N N . VAL A 1 243 ? -0.760 11.382 -14.902 1.00 53.78 243 VAL A N 1
ATOM 1915 C CA . VAL A 1 243 ? -0.927 10.785 -16.233 1.00 53.78 243 VAL A CA 1
ATOM 1916 C C . VAL A 1 243 ? -1.912 9.604 -16.232 1.00 53.78 243 VAL A C 1
ATOM 1918 O O . VAL A 1 243 ? -2.590 9.396 -17.236 1.00 53.78 243 VAL A O 1
ATOM 1921 N N . GLY A 1 244 ? -2.053 8.869 -15.122 1.00 55.72 244 GLY A N 1
ATOM 1922 C CA . GLY A 1 244 ? -2.988 7.744 -14.978 1.00 55.72 244 GLY A CA 1
ATOM 1923 C C . GLY A 1 244 ? -2.438 6.400 -15.474 1.00 55.72 244 GLY A C 1
ATOM 1924 O O . GLY A 1 244 ? -3.085 5.744 -16.290 1.00 55.72 244 GLY A O 1
ATOM 1925 N N . TYR A 1 245 ? -1.256 5.985 -15.006 1.00 70.81 245 TYR A N 1
ATOM 1926 C CA . TYR A 1 245 ? -0.633 4.693 -15.336 1.00 70.81 245 TYR A CA 1
ATOM 1927 C C . TYR A 1 245 ? 0.028 4.047 -14.109 1.00 70.81 245 TYR A C 1
ATOM 1929 O O . TYR A 1 245 ? 0.422 4.744 -13.185 1.00 70.81 245 TYR A O 1
ATOM 1937 N N . SER A 1 246 ? 0.208 2.724 -14.123 1.00 69.56 246 SER A N 1
ATOM 1938 C CA . SER A 1 246 ? 1.013 1.999 -13.124 1.00 69.56 246 SER A CA 1
ATOM 1939 C C . SER A 1 246 ? 2.433 1.780 -13.646 1.00 69.56 246 SER A C 1
ATOM 1941 O O . SER A 1 246 ? 2.593 1.391 -14.807 1.00 69.56 246 SER A O 1
ATOM 1943 N N . ARG A 1 247 ? 3.474 1.958 -12.815 1.00 82.69 247 ARG A N 1
ATOM 1944 C CA . ARG A 1 247 ? 4.862 1.665 -13.238 1.00 82.69 247 ARG A CA 1
ATOM 1945 C C . ARG A 1 247 ? 5.036 0.204 -13.606 1.00 82.69 247 ARG A C 1
ATOM 1947 O O . ARG A 1 247 ? 5.742 -0.097 -14.566 1.00 82.69 247 ARG A O 1
ATOM 1954 N N . VAL A 1 248 ? 4.422 -0.678 -12.819 1.00 82.50 248 VAL A N 1
ATOM 1955 C CA . VAL A 1 248 ? 4.417 -2.121 -13.037 1.00 82.50 248 VAL A CA 1
ATOM 1956 C C . VAL A 1 248 ? 3.014 -2.659 -12.824 1.00 82.50 248 VAL A C 1
ATOM 1958 O O . VAL A 1 248 ? 2.363 -2.336 -11.835 1.00 82.50 248 VAL A O 1
ATOM 1961 N N . LEU A 1 249 ? 2.552 -3.485 -13.758 1.00 79.19 249 LEU A N 1
ATOM 1962 C CA . LEU A 1 249 ? 1.257 -4.152 -13.697 1.00 79.19 249 LEU A CA 1
ATOM 1963 C C . LEU A 1 249 ? 1.436 -5.654 -13.922 1.00 79.19 249 LEU A C 1
ATOM 1965 O O . LEU A 1 249 ? 2.044 -6.059 -14.913 1.00 79.19 249 LEU A O 1
ATOM 1969 N N . CYS A 1 250 ? 0.844 -6.470 -13.051 1.00 75.88 250 CYS A N 1
ATOM 1970 C CA . CYS A 1 250 ? 0.723 -7.912 -13.235 1.00 75.88 250 CYS A CA 1
ATOM 1971 C C . CYS A 1 250 ? -0.673 -8.247 -13.768 1.00 75.88 250 CYS A C 1
ATOM 1973 O O . CYS A 1 250 ? -1.682 -7.885 -13.169 1.00 75.88 250 CYS A O 1
ATOM 1975 N N . ALA A 1 251 ? -0.732 -8.978 -14.878 1.00 73.19 251 ALA A N 1
ATOM 1976 C CA . ALA A 1 251 ? -1.956 -9.538 -15.436 1.00 73.19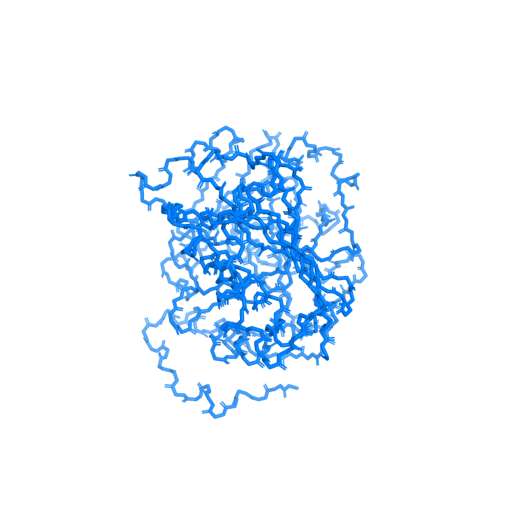 251 ALA A CA 1
ATOM 1977 C C . ALA A 1 251 ? -1.772 -11.052 -15.608 1.00 73.19 251 ALA A C 1
ATOM 1979 O O . ALA A 1 251 ? -1.324 -11.543 -16.650 1.00 73.19 251 ALA A O 1
ATOM 1980 N N . GLY A 1 252 ? -2.074 -11.805 -14.548 1.00 77.56 252 GLY A N 1
ATOM 1981 C CA . GLY A 1 252 ? -1.714 -13.220 -14.468 1.00 77.56 252 GLY A CA 1
ATOM 1982 C C . GLY A 1 252 ? -0.186 -13.398 -14.500 1.00 77.56 252 GLY A C 1
ATOM 1983 O O . GLY A 1 252 ? 0.498 -12.742 -13.720 1.00 77.56 252 GLY A O 1
ATOM 1984 N N . PRO A 1 253 ? 0.380 -14.256 -15.376 1.00 84.56 253 PRO A N 1
ATOM 1985 C CA . PRO A 1 25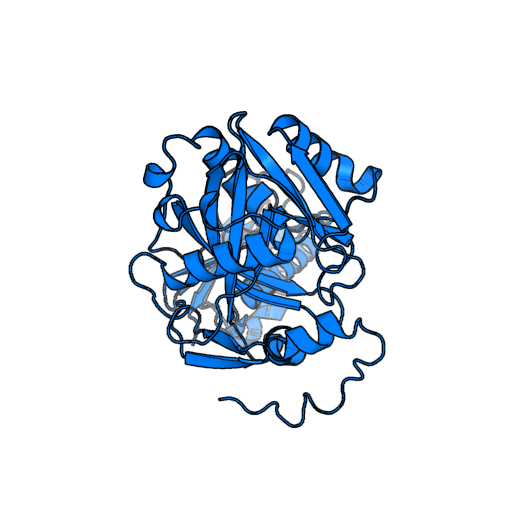3 ? 1.832 -14.441 -15.468 1.00 84.56 253 PRO A CA 1
ATOM 1986 C C . PRO A 1 253 ? 2.549 -13.309 -16.222 1.00 84.56 253 PRO A C 1
ATOM 1988 O O . PRO A 1 253 ? 3.776 -13.298 -16.279 1.00 84.56 253 PRO A O 1
ATOM 1991 N N . LEU A 1 254 ? 1.812 -12.396 -16.863 1.00 89.94 254 LEU A N 1
ATOM 1992 C CA . LEU A 1 254 ? 2.399 -11.300 -17.628 1.00 89.94 254 LEU A CA 1
ATOM 1993 C C . LEU A 1 254 ? 2.672 -10.117 -16.709 1.00 89.94 254 LEU A C 1
ATOM 1995 O O . LEU A 1 254 ? 1.786 -9.700 -15.965 1.00 89.94 254 LEU A O 1
ATOM 1999 N N . VAL A 1 255 ? 3.871 -9.556 -16.812 1.00 88.12 255 VAL A N 1
ATOM 2000 C CA . VAL A 1 255 ? 4.271 -8.359 -16.073 1.00 88.12 255 VAL A CA 1
ATOM 2001 C C . VAL A 1 255 ? 4.708 -7.288 -17.058 1.00 88.12 255 VAL A C 1
ATOM 2003 O O . VAL A 1 255 ? 5.539 -7.536 -17.932 1.00 88.12 255 VAL A O 1
ATOM 2006 N N . PHE A 1 256 ? 4.129 -6.100 -16.927 1.00 92.62 256 PHE A N 1
ATOM 2007 C CA . PHE A 1 256 ? 4.365 -4.969 -17.816 1.00 92.62 256 PHE A CA 1
ATOM 2008 C C . PHE A 1 256 ? 4.990 -3.826 -17.035 1.00 92.62 256 PHE A C 1
ATOM 2010 O O . PHE A 1 256 ? 4.430 -3.399 -16.030 1.00 92.62 256 PHE A O 1
ATOM 2017 N N . VAL A 1 257 ? 6.125 -3.324 -17.515 1.00 92.06 257 VAL A N 1
ATOM 2018 C CA . VAL A 1 257 ? 6.807 -2.142 -16.991 1.00 92.06 257 VAL A CA 1
ATOM 2019 C C . VAL A 1 257 ? 6.572 -0.986 -17.954 1.00 92.06 257 VAL A C 1
ATOM 2021 O O . VAL A 1 257 ? 6.965 -1.054 -19.124 1.00 92.06 257 VAL A O 1
ATOM 2024 N N . ALA A 1 258 ? 5.937 0.070 -17.454 1.00 90.62 258 ALA A N 1
ATOM 2025 C CA . ALA A 1 258 ? 5.694 1.293 -18.205 1.00 90.62 258 ALA A CA 1
ATOM 2026 C C . ALA A 1 258 ? 6.998 2.043 -18.522 1.00 90.62 258 ALA A C 1
ATOM 2028 O O . ALA A 1 258 ? 8.053 1.779 -17.936 1.00 90.62 258 ALA A O 1
ATOM 2029 N N . GLY A 1 259 ? 6.907 3.009 -19.437 1.00 93.75 259 GLY A N 1
ATOM 2030 C CA . GLY A 1 259 ? 8.029 3.849 -19.841 1.00 93.75 259 GLY A CA 1
ATOM 2031 C C . GLY A 1 259 ? 8.697 4.502 -18.635 1.00 93.75 259 GLY A C 1
ATOM 2032 O O . GLY A 1 259 ? 8.059 5.184 -17.830 1.00 93.75 259 GLY A O 1
ATOM 2033 N N . THR A 1 260 ? 9.976 4.191 -18.441 1.00 94.19 260 THR A N 1
ATOM 2034 C CA . THR A 1 260 ? 10.748 4.597 -17.267 1.00 94.19 260 THR A CA 1
ATOM 2035 C C . THR A 1 260 ? 11.976 5.377 -17.673 1.00 94.19 260 THR A C 1
ATOM 2037 O O . THR A 1 260 ? 12.672 5.003 -18.614 1.00 94.19 260 THR A O 1
ATOM 2040 N N . THR A 1 261 ? 12.233 6.457 -16.943 1.00 95.50 261 THR A N 1
ATOM 2041 C CA . THR A 1 261 ? 13.363 7.361 -17.145 1.00 95.50 261 THR A CA 1
ATOM 2042 C C . THR A 1 261 ? 14.140 7.544 -15.845 1.00 95.50 261 THR A C 1
ATOM 2044 O O . THR A 1 261 ? 13.642 7.284 -14.744 1.00 95.50 261 THR A O 1
ATOM 2047 N N . ALA A 1 262 ? 15.362 8.047 -15.982 1.00 93.25 262 ALA A N 1
ATOM 2048 C CA . ALA A 1 262 ? 16.159 8.576 -14.887 1.00 93.25 262 ALA A CA 1
ATOM 2049 C C . ALA A 1 262 ? 15.368 9.597 -14.041 1.00 93.25 262 ALA A C 1
ATOM 2051 O O . ALA A 1 262 ? 14.612 10.407 -14.578 1.00 93.25 262 ALA A O 1
ATOM 2052 N N . GLY A 1 263 ? 15.541 9.549 -12.719 1.00 85.19 263 GLY A N 1
ATOM 2053 C CA . GLY A 1 263 ? 14.862 10.415 -11.748 1.00 85.19 263 GLY A CA 1
ATOM 2054 C C . GLY A 1 263 ? 13.385 10.107 -11.472 1.00 85.19 263 GLY A C 1
ATOM 2055 O O . GLY A 1 263 ? 12.757 10.803 -10.675 1.00 85.19 263 GLY A O 1
ATOM 2056 N N . SER A 1 264 ? 12.817 9.053 -12.072 1.00 78.50 264 SER A N 1
ATOM 2057 C CA . SER A 1 264 ? 11.431 8.620 -11.802 1.00 78.50 264 SER A CA 1
ATOM 2058 C C . SER A 1 264 ? 11.181 8.180 -10.350 1.00 78.50 264 SER A C 1
ATOM 2060 O O . SER A 1 264 ? 10.032 8.068 -9.938 1.00 78.50 264 SER A O 1
ATOM 2062 N N . ASP A 1 265 ? 12.233 7.921 -9.579 1.00 71.06 265 ASP A N 1
ATOM 2063 C CA . ASP A 1 265 ? 12.215 7.584 -8.150 1.00 71.06 265 ASP A CA 1
ATOM 2064 C C . ASP A 1 265 ? 12.494 8.800 -7.239 1.00 71.06 265 ASP A C 1
ATOM 2066 O O . ASP A 1 265 ? 12.722 8.643 -6.042 1.00 71.06 265 ASP A O 1
ATOM 2070 N N . GLY A 1 266 ? 12.517 10.014 -7.803 1.00 74.62 266 GLY A N 1
ATOM 2071 C CA . GLY A 1 266 ? 12.856 11.251 -7.093 1.00 74.62 266 GLY A CA 1
ATOM 2072 C C . GLY A 1 266 ? 14.358 11.540 -7.012 1.00 74.62 266 GLY A C 1
ATOM 2073 O O . GLY A 1 266 ? 14.753 12.580 -6.481 1.00 74.62 266 GLY A O 1
ATOM 2074 N N . SER A 1 267 ? 15.210 10.660 -7.546 1.00 81.12 267 SER A N 1
ATOM 2075 C CA . SER A 1 267 ? 16.648 10.916 -7.621 1.00 81.12 267 SER A CA 1
ATOM 2076 C C . SER A 1 267 ? 16.995 11.983 -8.679 1.00 81.12 267 SER A C 1
ATOM 2078 O O . SER A 1 267 ? 16.240 12.215 -9.627 1.00 81.12 267 SER A O 1
ATOM 2080 N N . PRO A 1 268 ? 18.146 12.671 -8.559 1.00 89.56 268 PRO A N 1
ATOM 2081 C CA . PRO A 1 268 ? 18.603 13.587 -9.599 1.00 89.56 268 PRO A CA 1
ATOM 2082 C C . PRO A 1 268 ? 18.871 12.856 -10.921 1.00 89.56 268 PRO A C 1
ATOM 2084 O O . PRO A 1 268 ? 19.484 11.787 -10.928 1.00 89.5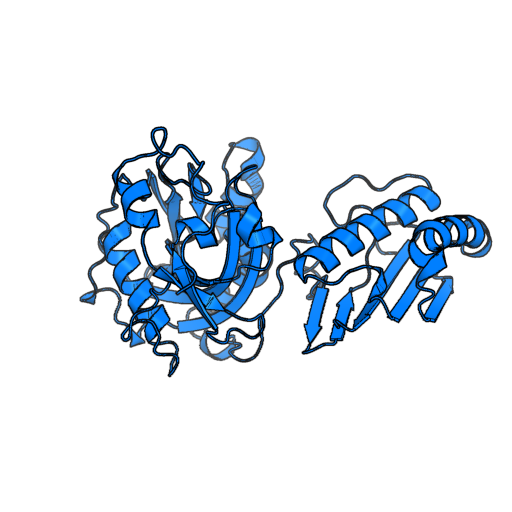6 268 PRO A O 1
ATOM 2087 N N . ILE A 1 269 ? 18.471 13.473 -12.036 1.00 94.12 269 ILE A N 1
ATOM 2088 C CA . ILE A 1 269 ? 18.740 12.980 -13.394 1.00 94.12 269 ILE A CA 1
ATOM 2089 C C . ILE A 1 269 ? 20.241 13.158 -13.708 1.00 94.12 269 ILE A C 1
ATOM 2091 O O . ILE A 1 269 ? 20.714 14.300 -13.700 1.00 94.12 269 ILE A O 1
ATOM 2095 N N . PRO A 1 270 ? 20.998 12.080 -14.000 1.00 96.69 270 PRO A N 1
ATOM 2096 C CA . PRO A 1 270 ? 22.403 12.171 -14.396 1.00 96.69 270 PRO A CA 1
ATOM 2097 C C . PRO A 1 270 ? 22.612 12.938 -15.708 1.00 96.69 270 PRO A C 1
ATOM 2099 O O . PRO A 1 270 ? 21.737 12.965 -16.571 1.00 96.69 270 PRO A O 1
ATOM 2102 N N . GLU A 1 271 ? 23.798 13.516 -15.906 1.00 94.62 271 GLU A N 1
ATOM 2103 C CA . GLU A 1 271 ? 24.107 14.276 -17.129 1.00 94.62 271 GLU A CA 1
ATOM 2104 C C . GLU A 1 271 ? 24.333 13.384 -18.358 1.00 94.62 271 GLU A C 1
ATOM 2106 O O . GLU A 1 271 ? 24.008 13.776 -19.480 1.00 94.62 271 GLU A O 1
ATOM 2111 N N . SER A 1 272 ? 24.925 12.200 -18.170 1.00 97.19 272 SER A N 1
ATOM 2112 C CA . SER A 1 272 ? 25.304 11.318 -19.274 1.00 97.19 272 SER A CA 1
ATOM 2113 C C . SER A 1 272 ? 24.189 10.331 -19.610 1.00 97.19 272 SER A C 1
ATOM 2115 O O . SER A 1 272 ? 23.478 9.840 -18.730 1.00 97.19 272 SER A O 1
ATOM 2117 N N . CYS A 1 273 ? 24.063 9.985 -20.893 1.00 97.56 273 CYS A N 1
ATOM 2118 C CA . CYS A 1 273 ? 23.056 9.013 -21.299 1.00 97.56 273 CYS A CA 1
ATOM 2119 C C . CYS A 1 273 ? 23.369 7.588 -20.824 1.00 97.56 273 CYS A C 1
ATOM 2121 O O . CYS A 1 273 ? 22.462 6.793 -20.576 1.00 97.56 273 CYS A O 1
ATOM 2123 N N . GLU A 1 274 ? 24.653 7.282 -20.632 1.00 98.19 274 GLU A N 1
ATOM 2124 C CA . GLU A 1 274 ? 25.106 6.034 -20.023 1.00 98.19 274 GLU A CA 1
ATOM 2125 C C . GLU A 1 274 ? 24.576 5.894 -18.587 1.00 98.19 274 GLU A C 1
ATOM 2127 O O . GLU A 1 274 ? 23.945 4.891 -18.244 1.00 98.19 274 GLU A O 1
ATOM 2132 N N . ASP A 1 275 ? 24.764 6.930 -17.767 1.00 98.12 275 ASP A N 1
ATOM 2133 C CA . ASP A 1 275 ? 24.340 6.927 -16.366 1.00 98.12 275 ASP A CA 1
ATOM 2134 C C . ASP A 1 275 ? 22.817 6.971 -16.234 1.00 98.12 275 ASP A C 1
ATOM 2136 O O . ASP A 1 275 ? 22.258 6.276 -15.387 1.00 98.12 275 ASP A O 1
ATOM 2140 N N . GLN A 1 276 ? 22.126 7.711 -17.109 1.00 98.38 276 GLN A N 1
ATOM 2141 C CA . GLN A 1 276 ? 20.663 7.671 -17.170 1.00 98.38 276 GLN A CA 1
ATOM 2142 C C . GLN A 1 276 ? 20.148 6.276 -17.527 1.00 98.38 276 GLN A C 1
ATOM 2144 O O . GLN A 1 276 ? 19.192 5.809 -16.910 1.00 98.38 276 GLN A O 1
ATOM 2149 N N . THR A 1 277 ? 20.790 5.581 -18.473 1.00 98.62 277 THR A N 1
ATOM 2150 C CA . THR A 1 277 ? 20.426 4.199 -18.827 1.00 98.62 277 THR A CA 1
ATOM 2151 C C . THR A 1 277 ? 20.590 3.281 -17.620 1.00 98.62 277 THR A C 1
ATOM 2153 O O . THR A 1 277 ? 19.695 2.495 -17.315 1.00 98.62 277 THR A O 1
ATOM 2156 N N . ARG A 1 278 ? 21.706 3.408 -16.892 1.00 98.44 278 ARG A N 1
ATOM 2157 C CA . ARG A 1 278 ? 21.974 2.618 -15.685 1.00 98.44 278 ARG A CA 1
ATOM 2158 C C . ARG A 1 278 ? 20.929 2.869 -14.606 1.00 98.44 278 ARG A C 1
ATOM 2160 O O . ARG A 1 278 ? 20.304 1.922 -14.145 1.00 98.44 278 ARG A O 1
ATOM 2167 N N . GLN A 1 279 ? 20.705 4.132 -14.256 1.00 97.88 279 GLN A N 1
ATOM 2168 C CA . GLN A 1 279 ? 19.719 4.513 -13.248 1.00 97.88 279 GLN A CA 1
ATOM 2169 C C . GLN A 1 279 ? 18.313 4.037 -13.636 1.00 97.88 279 GLN A C 1
ATOM 2171 O O . GLN A 1 279 ? 17.609 3.472 -12.808 1.00 97.88 279 GLN A O 1
ATOM 2176 N N . THR A 1 280 ? 17.929 4.183 -14.907 1.00 97.50 280 THR A N 1
ATOM 2177 C CA . THR A 1 280 ? 16.634 3.709 -15.415 1.00 97.50 280 THR A CA 1
ATOM 2178 C C . THR A 1 280 ? 16.465 2.202 -15.213 1.00 97.50 280 THR A C 1
ATOM 2180 O O . THR A 1 280 ? 15.420 1.764 -14.738 1.00 97.50 280 THR A O 1
ATOM 2183 N N . ILE A 1 281 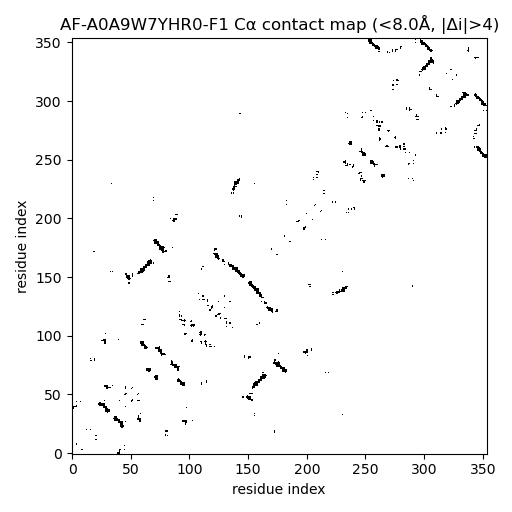? 17.485 1.396 -15.528 1.00 97.06 281 ILE A N 1
ATOM 2184 C CA . ILE A 1 281 ? 17.432 -0.059 -15.326 1.00 97.06 281 ILE A CA 1
ATOM 2185 C C . ILE A 1 281 ? 17.340 -0.408 -13.837 1.00 97.06 281 ILE A C 1
ATOM 2187 O O . ILE A 1 281 ? 16.550 -1.277 -13.488 1.00 97.06 281 ILE A O 1
ATOM 2191 N N . GLU A 1 282 ? 18.079 0.268 -12.955 1.00 95.19 282 GLU A N 1
ATOM 2192 C CA . GLU A 1 282 ? 17.997 0.025 -11.504 1.00 95.19 282 GLU A CA 1
ATOM 2193 C C . GLU A 1 282 ? 16.613 0.368 -10.930 1.00 95.19 282 GLU A C 1
ATOM 2195 O O . GLU A 1 282 ? 16.071 -0.376 -10.107 1.00 95.19 282 GLU A O 1
ATOM 2200 N N . ILE A 1 283 ? 15.986 1.446 -11.416 1.00 90.75 283 ILE A N 1
ATOM 2201 C CA . ILE A 1 283 ? 14.597 1.785 -11.077 1.00 90.75 283 ILE A CA 1
ATOM 2202 C C . ILE A 1 283 ? 13.659 0.673 -11.560 1.00 90.75 283 ILE A C 1
ATOM 2204 O O . ILE A 1 283 ? 12.785 0.228 -10.813 1.00 90.75 283 ILE A O 1
ATOM 2208 N N . ILE A 1 284 ? 13.834 0.183 -12.790 1.00 94.31 284 ILE A N 1
ATOM 2209 C CA . ILE A 1 284 ? 13.020 -0.917 -13.323 1.00 94.31 284 ILE A CA 1
ATOM 2210 C C . ILE A 1 284 ? 13.215 -2.194 -12.500 1.00 94.31 284 ILE A C 1
ATOM 2212 O O . ILE A 1 284 ? 12.222 -2.798 -12.110 1.00 94.31 284 ILE A O 1
ATOM 2216 N N . ILE A 1 285 ? 14.454 -2.579 -12.180 1.00 92.38 285 ILE A N 1
ATOM 2217 C CA . ILE A 1 285 ? 14.767 -3.744 -11.337 1.00 92.38 285 ILE A CA 1
ATOM 2218 C C . ILE A 1 285 ? 14.081 -3.609 -9.980 1.00 92.38 285 ILE A C 1
ATOM 2220 O O . ILE A 1 285 ? 13.426 -4.543 -9.528 1.00 92.38 285 ILE A O 1
ATOM 2224 N N . THR A 1 286 ? 14.169 -2.434 -9.357 1.00 83.62 286 THR A N 1
ATOM 2225 C CA . THR A 1 286 ? 13.502 -2.160 -8.080 1.00 83.62 286 THR A CA 1
ATOM 2226 C C . THR A 1 286 ? 11.998 -2.403 -8.181 1.00 83.62 286 THR A C 1
ATOM 2228 O O . THR A 1 286 ? 11.417 -3.032 -7.302 1.00 83.62 286 THR A O 1
ATOM 2231 N N . ASN A 1 287 ? 11.355 -1.959 -9.263 1.00 82.62 287 ASN A N 1
ATOM 2232 C CA . ASN A 1 287 ? 9.918 -2.152 -9.441 1.00 82.62 287 ASN A CA 1
ATOM 2233 C C . ASN A 1 287 ? 9.531 -3.580 -9.862 1.00 82.62 287 ASN A C 1
ATOM 2235 O O . ASN A 1 287 ? 8.496 -4.071 -9.424 1.00 82.62 287 ASN A O 1
ATOM 2239 N N . LEU A 1 288 ? 10.358 -4.276 -10.646 1.00 87.06 288 LEU A N 1
ATOM 2240 C CA . LEU A 1 288 ? 10.175 -5.701 -10.938 1.00 87.06 288 LEU A CA 1
ATOM 2241 C C . LEU A 1 288 ? 10.304 -6.550 -9.662 1.00 87.06 288 LEU A C 1
ATOM 2243 O O . LEU A 1 288 ? 9.497 -7.448 -9.434 1.00 87.06 288 LEU A O 1
ATOM 2247 N N . ASN A 1 289 ? 11.240 -6.209 -8.773 1.00 82.00 289 ASN A N 1
ATOM 2248 C CA . ASN A 1 289 ? 11.404 -6.884 -7.486 1.00 82.00 289 ASN A CA 1
ATOM 2249 C C . ASN A 1 289 ? 10.179 -6.711 -6.574 1.00 82.00 289 ASN A C 1
ATOM 2251 O O . ASN A 1 289 ? 9.821 -7.657 -5.875 1.00 82.00 289 ASN A O 1
ATOM 2255 N N . LYS A 1 290 ? 9.484 -5.560 -6.622 1.00 74.38 290 LYS A N 1
ATOM 2256 C CA . LYS A 1 290 ? 8.209 -5.360 -5.896 1.00 74.38 290 LYS A CA 1
ATOM 2257 C C . LYS A 1 290 ? 7.142 -6.382 -6.299 1.00 74.38 290 LYS A C 1
ATOM 2259 O O . LYS A 1 290 ? 6.282 -6.707 -5.491 1.00 74.38 290 LYS A O 1
ATOM 2264 N N . VAL A 1 291 ? 7.220 -6.908 -7.522 1.00 73.56 291 VAL A N 1
ATOM 2265 C CA . VAL A 1 291 ? 6.321 -7.947 -8.050 1.00 73.56 291 VAL A CA 1
ATOM 2266 C C . VAL A 1 291 ? 7.000 -9.307 -8.205 1.00 73.56 291 VAL A C 1
ATOM 2268 O O . VAL A 1 291 ? 6.483 -10.179 -8.902 1.00 73.56 291 VAL A O 1
ATOM 2271 N N . ARG A 1 292 ? 8.159 -9.486 -7.553 1.00 78.31 292 ARG A N 1
ATOM 2272 C CA . ARG A 1 292 ? 8.943 -10.731 -7.518 1.00 78.31 292 ARG A CA 1
ATOM 2273 C C . ARG A 1 292 ? 9.298 -11.282 -8.894 1.00 78.31 292 ARG A C 1
ATOM 2275 O O . ARG A 1 292 ? 9.375 -12.491 -9.080 1.00 78.31 292 ARG A O 1
ATOM 2282 N N . VAL A 1 293 ? 9.526 -10.386 -9.844 1.00 86.56 293 VAL A N 1
ATOM 2283 C CA . VAL A 1 293 ? 10.033 -10.741 -11.162 1.00 86.56 293 VAL A CA 1
ATOM 2284 C C . VAL A 1 293 ? 11.516 -10.428 -11.213 1.00 86.56 293 VAL A C 1
ATOM 2286 O O . VAL A 1 293 ? 11.936 -9.295 -10.979 1.00 86.56 293 VAL A O 1
ATOM 2289 N N . ALA A 1 294 ? 12.318 -11.435 -11.532 1.00 89.44 294 ALA A N 1
ATOM 2290 C CA . ALA A 1 294 ? 13.742 -11.262 -11.746 1.00 89.44 294 ALA A CA 1
ATOM 2291 C C . ALA A 1 294 ? 14.022 -10.707 -13.151 1.00 89.44 294 ALA A C 1
ATOM 2293 O O . ALA A 1 294 ? 13.264 -10.889 -14.105 1.00 89.44 294 ALA A O 1
ATOM 2294 N N . LEU A 1 295 ? 15.168 -10.044 -13.315 1.00 92.44 295 LEU A N 1
ATOM 2295 C CA . LEU A 1 295 ? 15.557 -9.462 -14.603 1.00 92.44 295 LEU A CA 1
ATOM 2296 C C . LEU A 1 295 ? 15.712 -10.518 -15.720 1.00 92.44 295 LEU A C 1
ATOM 2298 O O . LEU A 1 295 ? 15.584 -10.195 -16.900 1.00 92.44 295 LEU A O 1
ATOM 2302 N N . ASP A 1 296 ? 15.968 -11.781 -15.367 1.00 93.44 296 ASP A N 1
ATOM 2303 C CA . ASP A 1 296 ? 16.077 -12.907 -16.304 1.00 93.44 296 ASP A CA 1
ATOM 2304 C C . ASP A 1 296 ? 14.724 -13.477 -16.772 1.00 93.44 296 ASP A C 1
ATOM 2306 O O . ASP A 1 296 ? 14.676 -14.373 -17.623 1.00 93.44 296 ASP A O 1
ATOM 2310 N N . GLU A 1 297 ? 13.625 -12.945 -16.246 1.00 94.94 297 GLU A N 1
ATOM 2311 C CA . GLU A 1 297 ? 12.255 -13.211 -16.683 1.00 94.94 297 GLU A CA 1
ATOM 2312 C C . GLU A 1 297 ? 11.737 -12.143 -17.656 1.00 94.94 297 GLU A C 1
ATOM 2314 O O . GLU A 1 297 ? 10.663 -12.301 -18.244 1.00 94.94 297 GLU A O 1
ATOM 2319 N N . VAL A 1 298 ? 12.510 -11.073 -17.884 1.00 97.31 298 VAL A N 1
ATOM 2320 C CA . VAL A 1 298 ? 12.224 -10.082 -18.925 1.00 97.31 298 VAL A CA 1
ATOM 2321 C C . VAL A 1 298 ? 12.351 -10.741 -20.291 1.00 97.31 298 VAL A C 1
ATOM 2323 O O . VAL A 1 298 ? 13.398 -11.274 -20.661 1.00 97.31 298 VAL A O 1
ATOM 2326 N N . VAL A 1 299 ? 11.276 -10.667 -21.071 1.00 97.75 299 VAL A N 1
ATOM 2327 C CA . VAL A 1 299 ? 11.198 -11.245 -22.416 1.00 97.75 299 VAL A CA 1
ATOM 2328 C C . VAL A 1 299 ? 11.291 -10.189 -23.508 1.00 97.75 299 VAL A C 1
ATOM 2330 O O . VAL A 1 299 ? 11.688 -10.519 -24.626 1.00 97.75 299 VAL A O 1
ATOM 2333 N N . ARG A 1 300 ? 10.966 -8.922 -23.212 1.00 98.44 300 ARG A N 1
ATOM 2334 C CA . ARG A 1 300 ? 11.015 -7.816 -24.176 1.00 98.44 300 ARG A CA 1
ATOM 2335 C C . ARG A 1 300 ? 11.498 -6.522 -23.540 1.00 98.44 300 ARG A C 1
ATOM 2337 O O . ARG A 1 300 ? 11.077 -6.191 -22.440 1.00 98.44 300 ARG A O 1
ATOM 2344 N N . VAL A 1 301 ? 12.291 -5.759 -24.292 1.00 98.44 301 VAL A N 1
ATOM 2345 C CA . VAL A 1 301 ? 12.683 -4.387 -23.949 1.00 98.44 301 VAL A CA 1
ATOM 2346 C C . VAL A 1 301 ? 12.449 -3.453 -25.137 1.00 98.44 301 VAL A C 1
ATOM 2348 O O . VAL A 1 301 ? 12.814 -3.771 -26.273 1.00 98.44 301 VAL A O 1
ATOM 2351 N N . ARG A 1 302 ? 11.859 -2.285 -24.883 1.00 98.62 302 ARG A N 1
ATOM 2352 C CA . ARG A 1 302 ? 11.724 -1.191 -25.855 1.00 98.62 302 ARG A CA 1
ATOM 2353 C C . ARG A 1 302 ? 12.445 0.033 -25.299 1.00 98.62 302 ARG A C 1
ATOM 2355 O O . ARG A 1 302 ? 12.247 0.384 -24.144 1.00 98.62 302 ARG A O 1
ATOM 2362 N N . MET A 1 303 ? 13.307 0.639 -26.109 1.00 98.56 303 MET A N 1
ATOM 2363 C CA . MET A 1 303 ? 14.130 1.788 -25.731 1.00 98.56 303 MET A CA 1
ATOM 2364 C C . MET A 1 303 ? 13.854 2.950 -26.678 1.00 98.56 303 MET A C 1
ATOM 2366 O O . MET A 1 303 ? 13.983 2.805 -27.899 1.00 98.56 303 MET A O 1
ATOM 2370 N N . PHE A 1 304 ? 13.531 4.103 -26.110 1.00 98.62 304 PHE A N 1
ATOM 2371 C CA . PHE A 1 304 ? 13.297 5.354 -26.818 1.00 98.62 304 PHE A CA 1
ATOM 2372 C C . PHE A 1 304 ? 14.453 6.300 -26.503 1.00 98.62 304 PHE A C 1
ATOM 2374 O O . PHE A 1 304 ? 14.629 6.686 -25.354 1.00 98.62 304 PHE A O 1
ATOM 2381 N N . VAL A 1 305 ? 15.276 6.628 -27.502 1.00 98.56 305 VAL A N 1
ATOM 2382 C CA . VAL A 1 305 ? 16.556 7.327 -27.303 1.00 98.56 305 VAL A CA 1
ATOM 2383 C C . VAL A 1 305 ? 16.563 8.666 -28.039 1.00 98.56 305 VAL A C 1
ATOM 2385 O O . VAL A 1 305 ? 16.357 8.723 -29.255 1.00 98.56 305 VAL A O 1
ATOM 2388 N N . VAL A 1 306 ? 16.844 9.750 -27.319 1.00 98.12 306 VAL A N 1
ATOM 2389 C CA . VAL A 1 306 ? 17.088 11.084 -27.888 1.00 98.12 306 VAL A CA 1
ATOM 2390 C C . VAL A 1 306 ? 18.510 11.132 -28.443 1.00 98.12 306 VAL A C 1
ATOM 2392 O O . VAL A 1 306 ? 19.434 10.595 -27.837 1.00 98.12 306 VAL A O 1
ATOM 2395 N N . ASP A 1 307 ? 18.698 11.754 -29.611 1.00 96.81 307 ASP A N 1
ATOM 2396 C CA . ASP A 1 307 ? 19.989 11.793 -30.323 1.00 96.81 307 ASP A CA 1
ATOM 2397 C C . ASP A 1 307 ? 20.627 10.394 -30.468 1.00 96.81 307 ASP A C 1
ATOM 2399 O O . ASP A 1 307 ? 21.792 10.150 -30.151 1.00 96.81 307 ASP A O 1
ATOM 2403 N N . ILE A 1 308 ? 19.829 9.430 -30.943 1.00 97.88 308 ILE A N 1
ATOM 2404 C CA . ILE A 1 308 ? 20.221 8.014 -31.026 1.00 97.88 308 ILE A CA 1
ATOM 2405 C C . ILE A 1 308 ? 21.562 7.789 -31.736 1.00 97.88 308 ILE A C 1
ATOM 2407 O O . ILE A 1 308 ? 22.323 6.913 -31.342 1.00 97.88 308 ILE A O 1
ATOM 2411 N N . LYS A 1 309 ? 21.899 8.593 -32.753 1.00 97.75 309 LYS A N 1
ATOM 2412 C CA . LYS A 1 309 ? 23.172 8.454 -33.481 1.00 97.75 309 LYS A CA 1
ATOM 2413 C C . LYS A 1 309 ? 24.382 8.682 -32.578 1.00 97.75 309 LYS A C 1
ATOM 2415 O O . LYS A 1 309 ? 25.421 8.079 -32.824 1.00 97.75 309 LYS A O 1
ATOM 2420 N N . ARG A 1 310 ? 24.236 9.538 -31.567 1.00 96.69 310 ARG A N 1
ATOM 2421 C CA . ARG A 1 310 ? 25.255 9.812 -30.558 1.00 96.69 310 ARG A CA 1
ATOM 2422 C C . ARG A 1 310 ? 25.219 8.796 -29.420 1.00 96.69 310 ARG A C 1
ATOM 2424 O O . ARG A 1 310 ? 26.276 8.367 -28.981 1.00 96.69 310 ARG A O 1
ATOM 2431 N N . ASN A 1 311 ? 24.027 8.415 -28.964 1.00 97.69 311 ASN A N 1
ATOM 2432 C CA . ASN A 1 311 ? 23.865 7.713 -27.687 1.00 97.69 311 ASN A CA 1
ATOM 2433 C C . ASN A 1 311 ? 23.758 6.178 -27.793 1.00 97.69 311 ASN A C 1
ATOM 2435 O O . ASN A 1 311 ? 23.896 5.495 -26.780 1.00 97.69 311 ASN A O 1
ATOM 2439 N N . TRP A 1 312 ? 23.518 5.600 -28.980 1.00 97.94 312 TRP A N 1
ATOM 2440 C CA . TRP A 1 312 ? 23.198 4.166 -29.096 1.00 97.94 312 TRP A CA 1
ATOM 2441 C C . TRP A 1 312 ? 24.295 3.225 -28.571 1.00 97.94 312 TRP A C 1
ATOM 2443 O O . TRP A 1 312 ? 23.964 2.169 -28.032 1.00 97.94 312 TRP A O 1
ATOM 2453 N N . GLU A 1 313 ? 25.579 3.574 -28.716 1.00 97.75 313 GLU A N 1
ATOM 2454 C CA . GLU A 1 313 ? 26.693 2.722 -28.269 1.00 97.75 313 GLU A CA 1
ATOM 2455 C C . GLU A 1 313 ? 26.754 2.628 -26.745 1.00 97.75 313 GLU A C 1
ATOM 2457 O O . GLU A 1 313 ? 26.912 1.533 -26.204 1.00 97.75 313 GLU A O 1
ATOM 2462 N N . ASP A 1 314 ? 26.574 3.754 -26.058 1.00 96.81 314 ASP A N 1
ATOM 2463 C CA . ASP A 1 314 ? 26.614 3.812 -24.599 1.00 96.81 314 ASP A CA 1
ATOM 2464 C C . ASP A 1 314 ? 25.396 3.117 -23.995 1.00 96.81 314 ASP A C 1
ATOM 2466 O O . ASP A 1 314 ? 25.552 2.256 -23.129 1.00 96.81 314 ASP A O 1
ATOM 2470 N N . VAL A 1 315 ? 24.200 3.364 -24.547 1.00 98.00 315 VAL A N 1
ATOM 2471 C CA . VAL A 1 315 ? 22.988 2.618 -24.172 1.00 98.00 315 VAL A CA 1
ATOM 2472 C C . VAL A 1 315 ? 23.215 1.116 -24.365 1.00 98.00 315 VAL A C 1
ATOM 2474 O O . VAL A 1 315 ? 22.981 0.327 -23.452 1.00 98.00 315 VAL A O 1
ATOM 2477 N N . SER A 1 316 ? 23.738 0.696 -25.522 1.00 97.38 316 SER A N 1
ATOM 2478 C CA . SER A 1 316 ? 23.972 -0.724 -25.822 1.00 97.38 316 SER A CA 1
ATOM 2479 C C . SER A 1 316 ? 24.987 -1.369 -24.878 1.00 97.38 316 SER A C 1
ATOM 2481 O O . SER A 1 316 ? 24.812 -2.526 -24.494 1.00 97.38 316 SER A O 1
ATOM 2483 N N . ARG A 1 317 ? 26.034 -0.636 -24.479 1.00 97.56 317 ARG A N 1
ATOM 2484 C CA . ARG A 1 317 ? 27.052 -1.096 -23.525 1.00 97.56 317 ARG A CA 1
ATOM 2485 C C . ARG A 1 317 ? 26.433 -1.387 -22.162 1.00 97.56 317 ARG A C 1
ATOM 2487 O O . ARG A 1 317 ? 26.675 -2.456 -21.603 1.00 97.56 317 ARG A O 1
ATOM 2494 N N . VAL A 1 318 ? 25.602 -0.471 -21.664 1.00 98.19 318 VAL A N 1
ATOM 2495 C CA . VAL A 1 318 ? 24.887 -0.643 -20.394 1.00 98.19 318 VAL A CA 1
ATOM 2496 C C . VAL A 1 318 ? 23.886 -1.789 -20.499 1.00 98.19 318 VAL A C 1
ATOM 2498 O O . VAL A 1 318 ? 23.923 -2.707 -19.690 1.00 98.19 318 VAL A O 1
ATOM 2501 N N . MET A 1 319 ? 23.047 -1.820 -21.535 1.00 97.31 319 MET A N 1
ATOM 2502 C CA . MET A 1 319 ? 22.082 -2.909 -21.731 1.00 97.31 319 MET A CA 1
ATOM 2503 C C . MET A 1 319 ? 22.766 -4.281 -21.791 1.00 97.31 319 MET A C 1
ATOM 2505 O O . MET A 1 319 ? 22.271 -5.253 -21.216 1.00 97.31 319 MET A O 1
ATOM 2509 N N . ASN A 1 320 ? 23.933 -4.370 -22.437 1.00 96.19 320 ASN A N 1
ATOM 2510 C CA . ASN A 1 320 ? 24.709 -5.604 -22.492 1.00 96.19 320 ASN A CA 1
ATOM 2511 C C . ASN A 1 320 ? 25.187 -6.057 -21.104 1.00 96.19 320 ASN A C 1
ATOM 2513 O O . ASN A 1 320 ? 25.142 -7.257 -20.840 1.00 96.19 320 ASN A O 1
ATOM 2517 N N . SER A 1 321 ? 25.565 -5.139 -20.203 1.00 96.38 321 SER A N 1
ATOM 2518 C CA . SER A 1 321 ? 26.004 -5.518 -18.852 1.00 96.38 321 SER A CA 1
ATOM 2519 C C . SER A 1 321 ? 24.903 -6.180 -18.019 1.00 96.38 321 SER A C 1
ATOM 2521 O O . SER A 1 321 ? 25.218 -6.996 -17.159 1.00 96.38 321 SER A O 1
ATOM 2523 N N . TYR A 1 322 ? 23.630 -5.881 -18.298 1.00 96.12 322 TYR A N 1
ATOM 2524 C CA . TYR A 1 322 ? 22.483 -6.478 -17.602 1.00 96.12 322 TYR A CA 1
ATOM 2525 C C . TYR A 1 322 ? 21.924 -7.719 -18.312 1.00 96.12 322 TYR A C 1
ATOM 2527 O O . TYR A 1 322 ? 21.577 -8.706 -17.668 1.00 96.12 322 TYR A O 1
ATOM 2535 N N . PHE A 1 323 ? 21.854 -7.704 -19.646 1.00 95.94 323 PHE A N 1
ATOM 2536 C CA . PHE A 1 323 ? 21.120 -8.711 -20.422 1.00 95.94 323 PHE A CA 1
ATOM 2537 C C . PHE A 1 323 ? 22.001 -9.675 -21.228 1.00 95.94 323 PHE A C 1
ATOM 2539 O O . PHE A 1 323 ? 21.469 -10.457 -22.020 1.00 95.94 323 PHE A O 1
ATOM 2546 N N . ALA A 1 324 ? 23.325 -9.668 -21.032 1.00 89.94 324 ALA A N 1
ATOM 2547 C CA . ALA A 1 324 ? 24.270 -10.528 -21.759 1.00 89.94 324 ALA A CA 1
ATOM 2548 C C . ALA A 1 324 ? 23.858 -12.015 -21.805 1.00 89.94 324 ALA A C 1
ATOM 2550 O O . ALA A 1 324 ? 24.025 -12.662 -22.845 1.00 89.94 324 ALA A O 1
ATOM 2551 N N . ASN A 1 325 ? 23.287 -12.534 -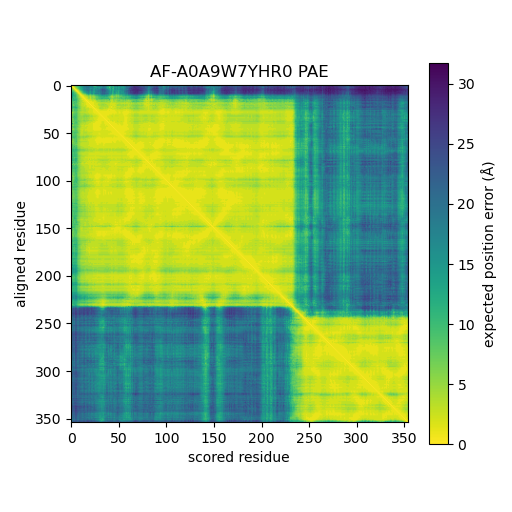20.712 1.00 86.00 325 ASN A N 1
ATOM 2552 C CA . ASN A 1 325 ? 22.867 -13.935 -20.594 1.00 86.00 325 ASN A CA 1
ATOM 2553 C C . ASN A 1 325 ? 21.379 -14.170 -20.906 1.00 86.00 325 ASN A C 1
ATOM 2555 O O . ASN A 1 325 ? 21.026 -15.256 -21.352 1.00 86.00 325 ASN A O 1
ATOM 2559 N N . VAL A 1 326 ? 20.526 -13.164 -20.696 1.00 89.12 326 VAL A N 1
ATOM 2560 C CA . VAL A 1 326 ? 19.061 -13.268 -20.835 1.00 89.12 326 VAL A CA 1
ATOM 2561 C C . VAL A 1 326 ? 18.632 -13.101 -22.294 1.00 89.12 326 VAL A C 1
ATOM 2563 O O . VAL A 1 326 ? 17.858 -13.899 -22.812 1.00 89.12 326 VAL A O 1
ATOM 2566 N N . LYS A 1 327 ? 19.184 -12.083 -22.975 1.00 91.62 327 LYS A N 1
ATOM 2567 C CA . LYS A 1 327 ? 18.904 -11.732 -24.380 1.00 91.62 327 LYS A CA 1
ATOM 2568 C C . LYS A 1 327 ? 17.397 -11.653 -24.721 1.00 91.62 327 LYS A C 1
ATOM 2570 O O . LYS A 1 327 ? 16.947 -12.375 -25.615 1.00 91.62 327 LYS A O 1
ATOM 2575 N N . PRO A 1 328 ? 16.621 -10.770 -24.060 1.00 96.19 328 PRO A N 1
ATOM 2576 C CA . PRO A 1 328 ? 15.228 -10.523 -24.434 1.00 96.19 328 PRO A CA 1
ATOM 2577 C C . PRO A 1 328 ? 15.129 -9.984 -25.865 1.00 96.19 328 PRO A C 1
ATOM 2579 O O . PRO A 1 328 ? 16.106 -9.474 -26.422 1.00 96.19 328 PRO A O 1
ATOM 2582 N N . VAL A 1 329 ? 13.935 -10.032 -26.463 1.00 97.81 329 VAL A N 1
ATOM 2583 C CA . VAL A 1 329 ? 13.723 -9.315 -27.727 1.00 97.81 329 VAL A CA 1
ATOM 2584 C C . VAL A 1 329 ? 13.829 -7.809 -27.466 1.00 97.81 329 VAL A C 1
ATOM 2586 O O . VAL A 1 329 ? 13.137 -7.276 -26.601 1.00 97.81 329 VAL A O 1
ATOM 2589 N N . MET A 1 330 ? 14.717 -7.116 -28.181 1.00 97.38 330 MET A N 1
ATOM 2590 C CA . MET A 1 330 ? 15.005 -5.698 -27.942 1.00 97.38 330 MET A CA 1
ATOM 2591 C C . MET A 1 330 ? 14.742 -4.843 -29.176 1.00 97.38 330 MET A C 1
ATOM 2593 O O . MET A 1 330 ? 15.155 -5.192 -30.283 1.00 97.38 330 MET A O 1
ATOM 2597 N N . THR A 1 331 ? 14.133 -3.682 -28.954 1.00 98.25 331 THR A N 1
ATOM 2598 C CA . THR A 1 331 ? 13.961 -2.633 -29.961 1.00 98.25 331 THR A CA 1
ATOM 2599 C C . THR A 1 331 ? 14.520 -1.322 -29.421 1.00 98.25 331 THR A C 1
ATOM 2601 O O . THR A 1 331 ? 14.160 -0.915 -28.321 1.00 98.25 331 THR A O 1
ATOM 2604 N N . MET A 1 332 ? 15.360 -0.642 -30.205 1.00 98.44 332 MET A N 1
ATOM 2605 C CA . MET A 1 332 ? 15.827 0.719 -29.926 1.00 98.44 332 MET A CA 1
ATOM 2606 C C . MET A 1 332 ? 15.359 1.648 -31.044 1.00 98.44 332 MET A C 1
ATOM 2608 O O . MET A 1 332 ? 15.618 1.375 -32.218 1.00 98.44 332 MET A O 1
ATOM 2612 N N . VAL A 1 333 ? 14.677 2.736 -30.693 1.00 98.19 333 VAL A N 1
ATOM 2613 C CA . VAL A 1 333 ? 14.185 3.738 -31.646 1.00 98.19 333 VAL A CA 1
ATOM 2614 C C . VAL A 1 333 ? 14.635 5.136 -31.251 1.00 98.19 333 VAL A C 1
ATOM 2616 O O . VAL A 1 333 ? 14.691 5.480 -30.073 1.00 98.19 333 VAL A O 1
ATOM 2619 N N . GLY A 1 334 ? 14.964 5.948 -32.256 1.00 98.12 334 GLY A N 1
ATOM 2620 C CA . GLY A 1 334 ? 15.256 7.362 -32.055 1.00 98.12 334 GLY A CA 1
ATOM 2621 C C . GLY A 1 334 ? 13.968 8.166 -31.915 1.00 98.12 334 GLY A C 1
ATOM 2622 O O . GLY A 1 334 ? 13.093 8.047 -32.773 1.00 98.12 334 GLY A O 1
ATOM 2623 N N . VAL A 1 335 ? 13.868 8.998 -30.879 1.00 98.12 335 VAL A N 1
ATOM 2624 C CA . VAL A 1 335 ? 12.729 9.904 -30.653 1.00 98.12 335 VAL A CA 1
ATOM 2625 C C . VAL A 1 335 ? 13.159 11.369 -30.717 1.00 98.12 335 VAL A C 1
ATOM 2627 O O . VAL A 1 335 ? 14.339 11.691 -30.580 1.00 98.12 335 VAL A O 1
ATOM 2630 N N . ALA A 1 336 ? 12.199 12.263 -30.973 1.00 96.94 336 ALA A N 1
ATOM 2631 C CA . ALA A 1 336 ? 12.465 13.697 -31.101 1.00 96.94 336 ALA A CA 1
ATOM 2632 C C . ALA A 1 336 ? 12.794 14.375 -29.757 1.00 96.94 336 ALA A C 1
ATOM 2634 O O . ALA A 1 336 ? 13.497 15.380 -29.750 1.00 96.94 336 ALA A O 1
ATOM 2635 N N . GLY A 1 337 ? 12.297 13.824 -28.649 1.00 96.25 337 GLY A N 1
ATOM 2636 C CA . GLY A 1 337 ? 12.474 14.334 -27.292 1.00 96.25 337 GLY A CA 1
ATOM 2637 C C . GLY A 1 337 ? 11.685 13.494 -26.283 1.00 96.25 337 GLY A C 1
ATOM 2638 O O . GLY A 1 337 ? 10.901 12.632 -26.688 1.00 96.25 337 GLY A O 1
ATOM 2639 N N . LEU A 1 338 ? 11.906 13.761 -24.996 1.00 95.88 338 LEU A N 1
ATOM 2640 C CA . LEU A 1 338 ? 11.182 13.199 -23.848 1.00 95.88 338 LEU A CA 1
ATOM 2641 C C . LEU A 1 338 ? 10.563 14.347 -23.027 1.00 95.88 338 LEU A C 1
ATOM 2643 O O . LEU A 1 338 ? 10.683 15.509 -23.410 1.00 95.88 338 LEU A O 1
ATOM 2647 N N . ILE A 1 339 ? 9.860 14.037 -21.933 1.00 86.94 339 ILE A N 1
ATOM 2648 C CA . ILE A 1 339 ? 9.083 15.034 -21.170 1.00 86.94 339 ILE A CA 1
ATOM 2649 C C . ILE A 1 339 ? 9.939 16.131 -20.510 1.00 86.94 339 ILE A C 1
ATOM 2651 O O . ILE A 1 339 ? 9.479 17.264 -20.383 1.00 86.94 339 ILE A O 1
ATOM 2655 N N . ASP A 1 340 ? 11.172 15.806 -20.116 1.00 89.06 340 ASP A N 1
ATOM 2656 C CA . ASP A 1 340 ? 12.181 16.754 -19.637 1.00 89.06 340 ASP A CA 1
ATOM 2657 C C . ASP A 1 340 ? 13.365 16.736 -20.612 1.00 89.06 340 ASP A C 1
ATOM 2659 O O . ASP A 1 340 ? 13.871 15.667 -20.957 1.00 89.06 340 ASP A O 1
ATOM 2663 N N . ASP A 1 341 ? 13.824 17.915 -21.038 1.00 93.06 341 ASP A N 1
ATOM 2664 C CA . ASP A 1 341 ? 14.928 18.079 -21.995 1.00 93.06 341 ASP A CA 1
ATOM 2665 C C . ASP A 1 341 ? 16.258 17.479 -21.503 1.00 93.06 341 ASP A C 1
ATOM 2667 O O . ASP A 1 341 ? 17.174 17.252 -22.297 1.00 93.06 341 ASP A O 1
ATOM 2671 N N . LYS A 1 342 ? 16.391 17.221 -20.196 1.00 94.44 342 LYS A N 1
ATOM 2672 C CA . LYS A 1 342 ? 17.548 16.528 -19.616 1.00 94.44 342 LYS A CA 1
ATOM 2673 C C . LYS A 1 342 ? 17.510 15.023 -19.856 1.00 94.44 342 LYS A C 1
ATOM 2675 O O . LYS A 1 342 ? 18.559 14.389 -19.771 1.00 94.44 342 LYS A O 1
ATOM 2680 N N . MET A 1 343 ? 16.345 14.434 -20.122 1.00 97.06 343 MET A N 1
ATOM 2681 C CA . MET A 1 343 ? 16.201 12.993 -20.318 1.00 97.06 343 MET A CA 1
ATOM 2682 C C . MET A 1 343 ? 16.638 12.592 -21.729 1.00 97.06 343 MET A C 1
ATOM 2684 O O . MET A 1 343 ? 16.190 13.155 -22.726 1.00 97.06 343 MET A O 1
ATOM 2688 N N . CYS A 1 344 ? 17.488 11.572 -21.826 1.00 97.44 344 CYS A N 1
ATOM 2689 C CA . CYS A 1 344 ? 17.984 11.058 -23.102 1.00 97.44 344 CYS A CA 1
ATOM 2690 C C . CYS A 1 344 ? 17.428 9.675 -23.469 1.00 97.44 344 CYS A C 1
ATOM 2692 O O . CYS A 1 344 ? 17.584 9.248 -24.616 1.00 97.44 344 CYS A O 1
ATOM 2694 N N . ILE A 1 345 ? 16.835 8.957 -22.510 1.00 98.44 345 ILE A N 1
ATOM 2695 C CA . ILE A 1 345 ? 16.342 7.594 -22.696 1.00 98.44 345 ILE A CA 1
ATOM 2696 C C . ILE A 1 345 ? 15.099 7.323 -21.850 1.00 98.44 345 ILE A C 1
ATOM 2698 O O . ILE A 1 345 ? 15.025 7.718 -20.689 1.00 98.44 345 ILE A O 1
ATOM 2702 N N . GLU A 1 346 ? 14.158 6.597 -22.444 1.00 98.31 346 GLU A N 1
ATOM 2703 C CA . GLU A 1 346 ? 13.032 5.965 -21.766 1.00 98.31 346 GLU A CA 1
ATOM 2704 C C . GLU A 1 346 ? 12.991 4.473 -22.121 1.00 98.31 346 GLU A C 1
ATOM 2706 O O . GLU A 1 346 ? 13.216 4.095 -23.277 1.00 98.31 346 GLU A O 1
ATOM 2711 N N . ILE A 1 347 ? 12.747 3.613 -21.130 1.00 98.50 347 ILE A N 1
ATOM 2712 C CA . ILE A 1 347 ? 12.759 2.153 -21.285 1.00 98.50 347 ILE A CA 1
ATOM 2713 C C . ILE A 1 347 ? 11.432 1.557 -20.815 1.00 98.50 347 ILE A C 1
ATOM 2715 O O . ILE A 1 347 ? 10.977 1.836 -19.710 1.00 98.50 347 ILE A O 1
ATOM 2719 N N . GLU A 1 348 ? 10.861 0.675 -21.632 1.00 97.88 348 GLU A N 1
ATOM 2720 C CA . GLU A 1 348 ? 9.749 -0.208 -21.272 1.00 97.88 348 GLU A CA 1
ATOM 2721 C C . GLU A 1 348 ? 10.209 -1.667 -21.284 1.00 97.88 348 GLU A C 1
ATOM 2723 O O . GLU A 1 348 ? 11.044 -2.057 -22.112 1.00 97.88 348 GLU A O 1
ATOM 2728 N N . MET A 1 349 ? 9.610 -2.500 -20.431 1.00 97.81 349 MET A N 1
ATOM 2729 C CA . MET A 1 349 ? 9.894 -3.936 -20.395 1.00 97.81 349 MET A CA 1
ATOM 2730 C C . MET A 1 349 ? 8.621 -4.769 -20.258 1.00 97.81 349 MET A C 1
ATOM 2732 O O . MET A 1 349 ? 7.700 -4.385 -19.548 1.00 97.81 349 MET A O 1
ATOM 2736 N N . ASP A 1 350 ? 8.603 -5.937 -20.898 1.00 97.62 350 ASP A N 1
ATOM 2737 C CA . ASP A 1 350 ? 7.617 -6.984 -20.618 1.00 97.62 350 ASP A CA 1
ATOM 2738 C C . ASP A 1 350 ? 8.357 -8.203 -20.058 1.00 97.62 350 ASP A C 1
ATOM 2740 O O . ASP A 1 350 ? 9.400 -8.603 -20.593 1.00 97.62 350 ASP A O 1
ATOM 2744 N N . ALA A 1 351 ? 7.796 -8.827 -19.031 1.00 96.75 351 ALA A N 1
ATOM 2745 C CA . ALA A 1 351 ? 8.307 -10.041 -18.413 1.00 96.75 351 ALA A CA 1
ATOM 2746 C C . ALA A 1 351 ? 7.218 -11.114 -18.309 1.00 96.75 351 ALA A C 1
ATOM 2748 O O . ALA A 1 351 ? 6.018 -10.828 -18.363 1.00 96.75 351 ALA A O 1
ATOM 2749 N N . VAL A 1 352 ? 7.652 -12.367 -18.191 1.00 93.44 352 VAL A N 1
ATOM 2750 C CA . VAL A 1 352 ? 6.770 -13.508 -17.936 1.00 93.44 352 VAL A CA 1
ATOM 2751 C C . VAL A 1 352 ? 7.250 -14.191 -16.671 1.00 93.44 352 VAL A C 1
ATOM 2753 O O . VAL A 1 352 ? 8.310 -14.815 -16.679 1.00 93.44 352 VAL A O 1
ATOM 2756 N N . ARG A 1 353 ? 6.456 -14.068 -15.609 1.00 84.19 353 ARG A N 1
ATOM 2757 C CA . ARG A 1 353 ? 6.732 -14.688 -14.316 1.00 84.19 353 ARG A CA 1
ATOM 2758 C C . ARG A 1 353 ? 6.636 -16.210 -14.437 1.00 84.19 353 ARG A C 1
ATOM 2760 O O . ARG A 1 353 ? 5.644 -16.717 -14.975 1.00 84.19 353 ARG A O 1
ATOM 2767 N N . LYS A 1 354 ? 7.676 -16.911 -13.994 1.00 79.19 354 LYS A N 1
ATOM 2768 C CA . LYS A 1 354 ? 7.834 -18.368 -14.106 1.00 79.19 354 LYS A CA 1
ATOM 2769 C C . LYS A 1 354 ? 7.152 -19.147 -12.991 1.00 79.19 354 LYS A C 1
ATOM 2771 O O . LYS A 1 354 ? 6.982 -18.607 -11.877 1.00 79.19 354 LYS A O 1
#

Nearest PDB structures (foldseek):
  2i6k-assembly1_A  TM=9.927E-01  e=1.141E-36  Homo sapiens
  2icj-assembly1_A  TM=9.915E-01  e=1.602E-35  Homo sapiens
  2pny-assembly1_A  TM=9.413E-01  e=4.050E-31  Homo sapiens
  9bjv-assembly1_A  TM=9.452E-01  e=1.018E-09  Pseudomonas aeruginosa
  1pf5-assembly1_A  TM=8.979E-01  e=1.520E-08  Escherichia coli

Foldseek 3Di:
DPDPDPVQVPDDCVVADPVLVVQQQFWFFWADPQRDGPDIDGNLLQWWPVNVLVPTETAKEAEWEAEPVLWTKKFQWAQRHPFPHRAIAGDFIGGQTPDPQLPDPVVNRNNLVVVLVGCCQFWVWHCVQRPSVQKDWAEWEFFWAARDNTTIHTYGYIYIYGYGDTDTDGDNSTTVDMDTGDPVRVVVCVVCCVVVVHHHDPVRLQCNQAPDVVQSVQVVPSNVNGDYNDHHYRLNFNCCHVPPHDQWDDDDQKIKGPWFWACRVVDDHDQAQLVGLLNRVVSVQVSCVRVPHHLLQWQEKEKEFEPCVPCVVSSVVNVCVSCVPNDHHYYYDYDNDDPDNSTGMIMIIMGGHD

Solvent-accessible surface area (backbone atoms only — not comparable to full-atom values): 19104 Å² total; per-residue (Å²): 117,64,71,85,50,90,83,62,80,74,72,83,61,87,87,53,44,71,67,56,57,58,55,30,64,42,43,30,25,22,35,48,98,82,73,43,81,74,50,38,34,34,38,48,57,50,25,25,37,74,37,35,77,72,64,43,33,30,46,31,34,39,36,45,38,21,32,91,84,63,24,40,36,32,27,22,29,5,75,53,35,88,63,57,44,57,20,33,37,55,44,43,73,54,56,25,41,65,41,82,73,29,61,36,64,74,91,46,44,2,50,38,50,33,49,39,55,45,39,29,61,37,33,40,30,56,59,89,61,51,47,67,83,62,48,46,74,34,39,34,38,37,43,75,46,74,57,56,98,54,34,28,49,31,31,47,27,35,37,32,37,36,76,44,75,72,65,78,52,61,30,63,74,51,30,65,46,75,47,75,32,44,71,67,55,46,52,50,51,60,77,40,14,81,84,72,67,55,46,64,38,71,66,44,51,46,40,53,68,64,46,44,64,68,50,62,76,33,67,95,54,46,78,82,73,41,40,88,83,57,66,44,52,70,70,80,45,90,54,33,55,86,74,67,52,58,59,43,47,74,64,82,53,39,34,41,35,43,82,35,38,45,35,52,86,75,50,82,63,50,91,47,59,47,54,25,48,50,48,22,48,52,55,48,51,56,51,32,48,75,70,75,38,56,82,76,35,39,50,33,38,43,35,42,23,37,61,34,92,77,43,48,66,47,41,48,53,53,50,42,75,76,35,71,86,57,63,44,54,73,48,79,44,71,42,97,68,56,99,46,90,77,52,42,51,35,38,29,38,35,30,48,60,132

Secondary structure (DSSP, 8-state):
-----TTTTT---TTS-HHHHHHTTSEEEEE-TTS-EEEEEEHHHHHBHHHHHTT--EEEEEEEEE-TT--EEEEEEPTT-SSSTT-EESSEEE--BSSTTT---GGGHHHHHHHHHHHHHHH---GGGS-GGG-EEEEEEEEEEESSSSBEEEEEEEEEEEE--------TTTEEEEEEE-HHHHHHHHHTHHHHT--B-HHHHHHIIIIIHHHHTTGGGGGGG--SS-EEE----TTHHHHT--SEEEETTEEEEEEE-TTTTSPPPPSSHHHHHHHHHHHHHHHHHHTT--GGGEEEEEEEEETHHHHHHHHHHHHHHHHTTT--EEEEEEES--SSTT--EEEEEEEE--

Sequence (354 aa):
MVEDGAVDSGLDLSQYDDEQVRLMGEQCILLDENDRAIGAASKKHCHLMTSIDSGTLHRAFSVFLFNSRNELLLQQRADEKITFPACYTNTCCSHPLACASELEERGQMGVRRAAQRKLEHELGIKPEQVPLDAFTYLTRIHYVAASDGVWGEHEIDYILFIKADVDLAPNPNEVQSIKYVSMDELKHMIATADETGTKLTPWFKLIDENFLYKWWAQLDSLEGAADHETIHLGSGGPYEDVVGYSRVLCAGPLVFVAGTTAGSDGSPIPESCEDQTRQTIEIIITNLNKVRVALDEVVRVRMFVVDIKRNWEDVSRVMNSYFANVKPVMTMVGVAGLIDDKMCIEIEMDAVRK

Mean predicted aligned error: 10.18 Å

Radius of gyration: 21.88 Å; Cα contacts (8 Å, |Δi|>4): 707; chains: 1; bounding box: 50×45×60 Å

pLDDT: mean 90.51, std 11.99, range [40.97, 98.88]